Protein AF-A0AAD7G6B8-F1 (afdb_monomer_lite)

Foldseek 3Di:
DDPVQVVVCVVVVQAGPDFFDWDPPPPPDDDDPVCCVVPQWDPDWTGGGRGTDIHGDDDDDWPKDKDKAADDCVVPPPPGDIDIDIDDDGPHDDDPPLDWDPVLLVLLVQLCVQQDLVVDALVCSQPDPSSCVSVVNDGSCVVTVNCVPSVVSRVSSVVVQCVVQVVHPDPSSVVVCCVPPVVVDDDD

Radius of gyration: 26.7 Å; chains: 1; bounding box: 47×78×68 Å

Organism: Mycena rosella (NCBI:txid1033263)

Sequence (188 aa):
MDLDTIQFVMQNNGRLPGPPLTLNEKCPLTVHPRIGKGLQHCPYSHIMNGQIMIGQIVQRKCPTEMLIFVPVERLHPGIQKALIFLRNPHNHPAHPKTKPSASDKLLLGKAVDAAGVVGLTAQRLLNASSTALVYAGERVAAVSPAFMDNRRVRNFIDKQKKKEFPRGMGWDGVLLHLSTKEPSLPKS

Structure (mmCIF, N/CA/C/O backbone):
data_AF-A0AAD7G6B8-F1
#
_entry.id   AF-A0AAD7G6B8-F1
#
loop_
_atom_site.group_PDB
_atom_site.id
_atom_site.type_symbol
_atom_site.label_atom_id
_atom_site.label_alt_id
_atom_site.label_comp_id
_atom_site.label_asym_id
_atom_site.label_entity_id
_atom_site.label_seq_id
_atom_site.pdbx_PDB_ins_code
_atom_site.Cartn_x
_atom_site.Cartn_y
_atom_site.Cartn_z
_atom_site.occupancy
_atom_site.B_iso_or_equiv
_atom_site.auth_seq_id
_atom_site.auth_comp_id
_atom_site.auth_asym_id
_atom_site.auth_atom_id
_atom_site.pdbx_PDB_model_num
ATOM 1 N N . MET A 1 1 ? -1.337 -22.964 25.552 1.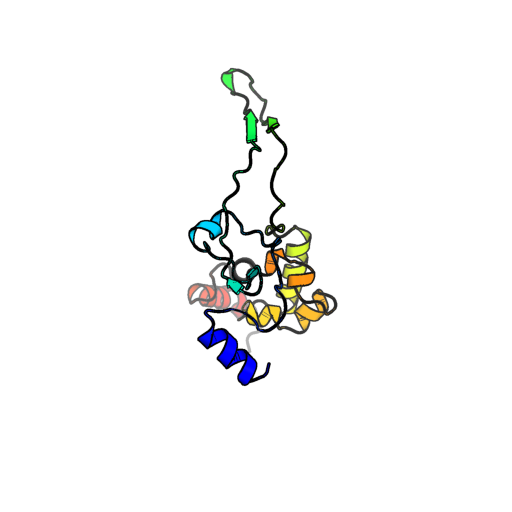00 60.34 1 MET A N 1
ATOM 2 C CA . MET A 1 1 ? 0.030 -23.484 25.354 1.00 60.34 1 MET A CA 1
ATOM 3 C C . MET A 1 1 ? 0.548 -23.783 26.743 1.00 60.34 1 MET A C 1
ATOM 5 O O . MET A 1 1 ? 0.421 -22.912 27.593 1.00 60.34 1 MET A O 1
ATOM 9 N N . ASP A 1 2 ? 0.964 -25.018 26.987 1.00 85.88 2 ASP A N 1
ATOM 10 C CA . ASP A 1 2 ? 1.355 -25.488 28.317 1.00 85.88 2 ASP A CA 1
ATOM 11 C C . ASP A 1 2 ? 2.716 -24.900 28.737 1.00 85.88 2 ASP A C 1
ATOM 13 O O . ASP A 1 2 ? 3.575 -24.670 27.879 1.00 85.88 2 ASP A O 1
ATOM 17 N N . LEU A 1 3 ? 2.906 -24.638 30.032 1.00 88.00 3 LEU A N 1
ATOM 18 C CA . LEU A 1 3 ? 4.152 -24.095 30.590 1.00 88.00 3 LEU A CA 1
ATOM 19 C C . LEU A 1 3 ? 5.335 -25.026 30.299 1.00 88.00 3 LEU A C 1
ATOM 21 O O . LEU A 1 3 ? 6.401 -24.555 29.895 1.00 88.00 3 LEU A O 1
ATOM 25 N N . ASP A 1 4 ? 5.103 -26.333 30.378 1.00 88.62 4 ASP A N 1
ATOM 26 C CA . ASP A 1 4 ? 6.106 -27.363 30.099 1.00 88.62 4 ASP A CA 1
ATOM 27 C C . ASP A 1 4 ? 6.574 -27.318 28.638 1.00 88.62 4 ASP A C 1
ATOM 29 O O . ASP A 1 4 ? 7.760 -27.464 28.333 1.00 88.62 4 ASP A O 1
ATOM 33 N N . THR A 1 5 ? 5.656 -27.015 27.712 1.00 86.00 5 THR A N 1
ATOM 34 C CA . THR A 1 5 ? 5.986 -26.843 26.290 1.00 86.00 5 THR A CA 1
ATOM 35 C C . THR A 1 5 ? 6.869 -25.616 26.074 1.00 86.00 5 THR A C 1
ATOM 37 O O . THR A 1 5 ? 7.827 -25.668 25.304 1.00 86.00 5 THR A O 1
ATOM 40 N N . ILE A 1 6 ? 6.575 -24.506 26.756 1.00 86.88 6 ILE A N 1
ATOM 41 C CA . ILE A 1 6 ? 7.362 -23.271 26.637 1.00 86.88 6 ILE A CA 1
ATOM 42 C C . ILE A 1 6 ? 8.773 -23.489 27.193 1.00 86.88 6 ILE A C 1
ATOM 44 O O . ILE A 1 6 ? 9.753 -23.123 26.540 1.00 86.88 6 ILE A O 1
ATOM 48 N N . GLN A 1 7 ? 8.884 -24.128 28.359 1.00 91.06 7 GLN A N 1
ATOM 49 C CA . GLN A 1 7 ? 10.168 -24.433 28.983 1.00 91.06 7 GLN A CA 1
ATOM 50 C C . GLN A 1 7 ? 11.021 -25.354 28.100 1.00 91.06 7 GLN A C 1
ATOM 52 O O . GLN A 1 7 ? 12.199 -25.062 27.881 1.00 91.06 7 GLN A O 1
ATOM 57 N N . PHE A 1 8 ? 10.424 -26.397 27.516 1.00 90.75 8 PHE A N 1
ATOM 58 C CA . PHE A 1 8 ? 11.114 -27.274 26.569 1.00 90.75 8 PHE A CA 1
ATOM 59 C C . PHE A 1 8 ? 11.682 -26.491 25.379 1.00 90.75 8 PHE A C 1
ATOM 61 O O . PHE A 1 8 ? 12.858 -26.639 25.047 1.00 90.75 8 PHE A O 1
ATOM 68 N N . VAL A 1 9 ? 10.879 -25.622 24.759 1.00 89.69 9 VAL A N 1
ATOM 69 C C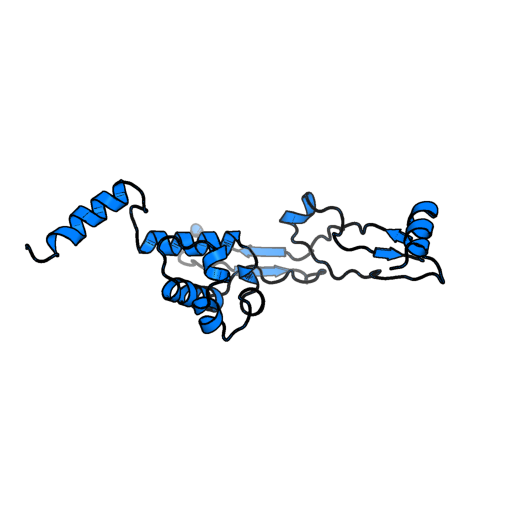A . VAL A 1 9 ? 11.298 -24.825 23.593 1.00 89.69 9 VAL A CA 1
ATOM 70 C C . VAL A 1 9 ? 12.454 -23.886 23.946 1.00 89.69 9 VAL A C 1
ATOM 72 O O . VAL A 1 9 ? 13.407 -23.773 23.171 1.00 89.69 9 VAL A O 1
ATOM 75 N N . MET A 1 10 ? 12.404 -23.242 25.117 1.00 89.50 10 MET A N 1
ATOM 76 C CA . MET A 1 10 ? 13.481 -22.369 25.599 1.00 89.50 10 MET A CA 1
ATOM 77 C C . MET A 1 10 ? 14.783 -23.142 25.850 1.00 89.50 10 MET A C 1
ATOM 79 O O . MET A 1 10 ? 15.855 -22.672 25.476 1.00 89.50 10 MET A O 1
ATOM 83 N N . GLN A 1 11 ? 14.694 -24.340 26.431 1.00 93.12 11 GLN A N 1
ATOM 84 C CA . GLN A 1 11 ? 15.852 -25.193 26.721 1.00 93.12 11 GLN A CA 1
ATOM 85 C C . GLN A 1 11 ? 16.439 -25.861 25.467 1.00 93.12 11 GLN A C 1
ATOM 87 O O . GLN A 1 11 ? 17.626 -26.174 25.438 1.00 93.12 11 GLN A O 1
ATOM 92 N N . ASN A 1 12 ? 15.635 -26.049 24.415 1.00 90.75 12 ASN A N 1
ATOM 93 C CA . ASN A 1 12 ? 16.025 -26.751 23.189 1.00 90.75 12 ASN A CA 1
ATOM 94 C C . ASN A 1 12 ? 16.177 -25.814 21.978 1.00 90.75 12 ASN A C 1
ATOM 96 O O . ASN A 1 12 ? 15.903 -26.206 20.842 1.00 90.75 12 ASN A O 1
ATOM 100 N N . ASN A 1 13 ? 16.615 -24.570 22.207 1.00 86.88 13 ASN A N 1
ATOM 101 C CA . ASN A 1 13 ? 16.939 -23.588 21.163 1.00 86.88 13 ASN A CA 1
ATOM 102 C C . ASN A 1 13 ? 15.832 -23.419 20.098 1.00 86.88 13 ASN A C 1
ATOM 104 O O . ASN A 1 13 ? 16.083 -23.425 18.887 1.00 86.88 13 ASN A O 1
ATOM 108 N N . GLY A 1 14 ? 14.580 -23.326 20.552 1.00 85.69 14 GLY A N 1
ATOM 109 C CA . GLY A 1 14 ? 13.431 -23.128 19.674 1.00 85.69 14 GLY A CA 1
ATOM 110 C C . GLY A 1 14 ? 12.867 -24.406 19.046 1.00 85.69 14 GLY A C 1
ATOM 111 O O . GLY A 1 14 ? 11.984 -24.296 18.196 1.00 85.69 14 GLY A O 1
ATOM 112 N N . ARG A 1 15 ? 13.338 -25.608 19.414 1.00 90.31 15 ARG A N 1
ATOM 113 C CA . ARG A 1 15 ? 12.721 -26.867 18.959 1.00 90.31 15 ARG A CA 1
ATOM 114 C C . ARG A 1 15 ? 11.409 -27.151 19.682 1.00 90.31 15 ARG A C 1
ATOM 116 O O . ARG A 1 15 ? 11.347 -27.138 20.907 1.00 90.31 15 ARG A O 1
ATOM 123 N N . LEU A 1 16 ? 10.379 -27.453 18.903 1.00 89.44 16 LEU A N 1
ATOM 124 C CA . LEU A 1 16 ? 9.079 -27.905 19.373 1.00 89.44 16 LEU A CA 1
ATOM 125 C C . LEU A 1 16 ? 9.136 -29.387 19.776 1.00 89.44 16 LEU A C 1
ATOM 127 O O . LEU A 1 16 ? 9.832 -30.168 19.121 1.00 89.44 16 LEU A O 1
ATOM 131 N N . PRO A 1 17 ? 8.402 -29.793 20.825 1.00 88.38 17 PRO A N 1
ATOM 132 C CA . PRO A 1 17 ? 8.263 -31.199 21.176 1.00 88.38 17 PRO A CA 1
ATOM 133 C C . PRO A 1 17 ? 7.407 -31.936 20.133 1.00 88.38 17 PRO A C 1
ATOM 135 O O . PRO A 1 17 ? 6.435 -31.387 19.613 1.00 88.38 17 PRO A O 1
ATOM 138 N N . GLY A 1 18 ? 7.749 -33.196 19.853 1.00 85.81 18 GLY A N 1
ATOM 139 C CA . GLY A 1 18 ? 7.016 -34.054 18.918 1.00 85.81 18 GLY A CA 1
ATOM 140 C C . GLY A 1 18 ? 7.744 -34.311 17.589 1.00 85.81 18 GLY A C 1
ATOM 141 O O . GLY A 1 18 ? 8.947 -34.064 17.482 1.00 85.81 18 GLY A O 1
ATOM 142 N N . PRO A 1 19 ? 7.047 -34.878 16.585 1.00 84.44 19 PRO A N 1
ATOM 143 C CA . PRO A 1 19 ? 7.648 -35.209 15.296 1.00 84.44 19 PRO A CA 1
ATOM 144 C C . PRO A 1 19 ? 8.099 -33.947 14.540 1.00 84.44 19 PRO A C 1
ATOM 146 O O . PRO A 1 19 ? 7.546 -32.865 14.759 1.00 84.44 19 PRO A O 1
ATOM 149 N N . PRO A 1 20 ? 9.079 -34.065 13.623 1.00 84.00 20 PRO A N 1
ATOM 150 C CA . PRO A 1 20 ? 9.557 -32.935 12.836 1.00 84.00 20 PRO A CA 1
ATOM 151 C C . PRO A 1 20 ? 8.405 -32.321 12.034 1.00 84.00 20 PRO A C 1
ATOM 153 O O . PRO A 1 20 ? 7.867 -32.931 11.112 1.00 84.00 20 PRO A O 1
ATOM 156 N N . LEU A 1 21 ? 8.032 -31.098 12.409 1.00 86.00 21 LEU A N 1
ATOM 157 C CA . LEU A 1 21 ? 6.984 -30.318 11.763 1.00 86.00 21 LEU A CA 1
ATOM 158 C C . LEU A 1 21 ? 7.615 -29.221 10.912 1.00 86.00 21 LEU A C 1
ATOM 160 O O . LEU A 1 21 ? 8.503 -28.505 11.373 1.00 86.00 21 LEU A O 1
ATOM 164 N N . THR A 1 22 ? 7.104 -29.039 9.702 1.00 86.50 22 THR A N 1
ATOM 165 C CA . THR A 1 22 ? 7.476 -27.916 8.847 1.00 86.50 22 THR A CA 1
ATOM 166 C C . THR A 1 22 ? 6.231 -27.092 8.545 1.00 86.50 22 THR A C 1
ATOM 168 O O . THR A 1 22 ? 5.246 -27.598 8.012 1.00 86.50 22 THR A O 1
ATOM 171 N N . LEU A 1 23 ? 6.264 -25.815 8.921 1.00 84.38 23 LEU A N 1
ATOM 172 C CA . LEU A 1 23 ? 5.164 -24.867 8.785 1.00 84.38 23 LEU A CA 1
ATOM 173 C C . LEU A 1 23 ? 5.695 -23.566 8.180 1.00 84.38 23 LEU A C 1
ATOM 175 O O . LEU A 1 23 ? 6.731 -23.047 8.598 1.00 84.38 23 LEU A O 1
ATOM 179 N N . ASN A 1 24 ? 4.964 -23.021 7.206 1.00 81.19 24 ASN A N 1
ATOM 180 C CA . ASN A 1 24 ? 5.361 -21.834 6.441 1.00 81.19 24 ASN A CA 1
ATOM 181 C C . ASN A 1 24 ? 6.685 -21.990 5.662 1.00 81.19 24 ASN A C 1
ATOM 183 O O . ASN A 1 24 ? 7.398 -21.003 5.465 1.00 81.19 24 ASN A O 1
ATOM 187 N N . GLU A 1 25 ? 6.992 -23.198 5.170 1.00 79.31 25 GLU A N 1
ATOM 188 C CA . GLU A 1 25 ? 8.122 -23.443 4.252 1.00 79.31 25 GLU A CA 1
ATOM 189 C C . GLU A 1 25 ? 8.030 -22.556 3.001 1.00 79.31 25 GLU A C 1
ATOM 191 O O . GLU A 1 25 ? 9.005 -21.946 2.568 1.00 79.31 25 GLU A O 1
ATOM 196 N N . LYS A 1 26 ? 6.816 -22.422 2.453 1.00 79.56 26 LYS A N 1
ATOM 197 C CA . LYS A 1 26 ? 6.493 -21.509 1.352 1.00 79.56 26 LYS A CA 1
ATOM 198 C C . LYS A 1 26 ? 5.672 -20.345 1.892 1.00 79.56 26 LYS A C 1
ATOM 200 O O . LYS A 1 26 ? 4.445 -20.387 1.903 1.00 79.56 26 LYS A O 1
ATOM 205 N N . CYS A 1 27 ? 6.350 -19.307 2.367 1.00 82.38 27 CYS A N 1
ATOM 206 C CA . CYS A 1 27 ? 5.682 -18.112 2.869 1.00 82.38 27 CYS A CA 1
ATOM 207 C C . CYS A 1 27 ? 5.178 -17.234 1.707 1.00 82.38 27 CYS A C 1
ATOM 209 O O . CYS A 1 27 ? 5.984 -16.817 0.873 1.00 82.38 27 CYS A O 1
ATOM 211 N N . PRO A 1 28 ? 3.871 -16.913 1.645 1.00 81.19 28 PRO A N 1
ATOM 212 C CA . PRO A 1 28 ? 3.303 -16.079 0.585 1.00 81.19 28 PRO A CA 1
ATOM 213 C C . PRO A 1 28 ? 3.525 -14.576 0.817 1.00 81.19 28 PRO A C 1
ATOM 215 O O . PRO A 1 28 ? 3.010 -13.754 0.056 1.00 81.19 28 PRO A O 1
ATOM 218 N N . LEU A 1 29 ? 4.251 -14.186 1.874 1.00 83.75 29 LEU A N 1
ATOM 219 C CA . LEU A 1 29 ? 4.500 -12.783 2.174 1.00 83.75 29 LEU A CA 1
ATOM 220 C C . LEU A 1 29 ? 5.266 -12.129 1.021 1.00 83.75 29 LEU A C 1
ATOM 222 O O . LEU A 1 29 ? 6.387 -12.508 0.690 1.00 83.75 29 LEU A O 1
ATOM 226 N N . THR A 1 30 ? 4.676 -11.079 0.456 1.00 81.12 30 THR A N 1
ATOM 227 C CA . THR A 1 30 ? 5.345 -10.222 -0.519 1.00 81.12 30 THR A CA 1
ATOM 228 C C . THR A 1 30 ? 5.465 -8.814 0.040 1.00 81.12 30 THR A C 1
ATOM 230 O O . THR A 1 30 ? 4.489 -8.214 0.488 1.00 81.12 30 THR A O 1
ATOM 233 N N . VAL A 1 31 ? 6.679 -8.270 0.016 1.00 80.75 31 VAL A N 1
ATOM 234 C CA . VAL A 1 31 ? 6.982 -6.944 0.562 1.00 80.75 31 VAL A CA 1
ATOM 235 C C . VAL A 1 31 ? 7.399 -6.023 -0.572 1.00 80.75 31 VAL A C 1
ATOM 237 O O . VAL A 1 31 ? 8.240 -6.385 -1.390 1.00 80.75 31 VAL A O 1
ATOM 240 N N . HIS A 1 32 ? 6.819 -4.823 -0.623 1.00 79.12 32 HIS A N 1
ATOM 241 C CA . HIS A 1 32 ? 7.152 -3.849 -1.658 1.00 79.12 32 HIS A CA 1
ATOM 242 C C . HIS A 1 32 ? 8.664 -3.530 -1.640 1.00 79.12 32 HIS A C 1
ATOM 244 O O . HIS A 1 32 ? 9.198 -3.270 -0.556 1.00 79.12 32 HIS A O 1
ATOM 250 N N . PRO A 1 33 ? 9.359 -3.427 -2.796 1.00 75.56 33 PRO A N 1
ATOM 251 C CA . PRO A 1 33 ? 10.818 -3.250 -2.839 1.00 75.56 33 PRO A CA 1
ATOM 252 C C . PRO A 1 33 ? 11.331 -2.037 -2.051 1.00 75.56 33 PRO A C 1
ATOM 254 O O . PRO A 1 33 ? 12.416 -2.060 -1.483 1.00 75.56 33 PRO A O 1
ATOM 257 N N . ARG A 1 34 ? 10.519 -0.974 -1.967 1.00 73.12 34 ARG A N 1
ATOM 258 C CA . ARG A 1 34 ? 10.818 0.232 -1.171 1.00 73.12 34 ARG A CA 1
ATOM 259 C C . ARG A 1 34 ? 10.916 -0.026 0.342 1.00 73.12 34 ARG A C 1
ATOM 261 O O . ARG A 1 34 ? 11.612 0.720 1.016 1.00 73.12 34 ARG A O 1
ATOM 268 N N . ILE A 1 35 ? 10.221 -1.037 0.866 1.00 72.44 35 ILE A N 1
ATOM 269 C CA . ILE A 1 35 ? 10.225 -1.403 2.295 1.00 72.44 35 ILE A CA 1
ATOM 270 C C . ILE A 1 35 ? 11.320 -2.438 2.588 1.00 72.44 35 ILE A C 1
ATOM 272 O O . ILE A 1 35 ? 11.896 -2.422 3.671 1.00 72.44 35 ILE A O 1
ATOM 276 N N . GLY A 1 36 ? 11.658 -3.295 1.616 1.00 61.84 36 GLY A N 1
ATOM 277 C CA . GLY A 1 36 ? 12.571 -4.433 1.797 1.00 61.84 36 GLY A CA 1
ATOM 278 C C . GLY A 1 36 ? 13.989 -4.094 2.279 1.00 61.84 36 GLY A C 1
ATOM 279 O O . GLY A 1 36 ? 14.669 -4.971 2.791 1.00 61.84 36 GLY A O 1
ATOM 280 N N . LYS A 1 37 ? 14.434 -2.830 2.197 1.00 65.00 37 LYS A N 1
ATOM 281 C CA . LYS A 1 37 ? 15.698 -2.405 2.831 1.00 65.00 37 LYS A CA 1
ATOM 282 C C . LYS A 1 37 ? 15.617 -2.348 4.362 1.00 65.00 37 LYS A C 1
ATOM 284 O O . LYS A 1 37 ? 16.626 -2.574 5.016 1.00 65.00 37 LYS A O 1
ATOM 289 N N . GLY A 1 38 ? 14.444 -2.030 4.916 1.00 71.75 38 GLY A N 1
ATOM 290 C CA . GLY A 1 38 ? 14.214 -1.945 6.362 1.00 71.75 38 GLY A CA 1
ATOM 291 C C . GLY A 1 38 ? 13.647 -3.227 6.973 1.00 71.75 38 GLY A C 1
ATOM 292 O O . GLY A 1 38 ? 13.816 -3.456 8.164 1.00 71.75 38 GLY A O 1
ATOM 293 N N . LEU A 1 39 ? 13.003 -4.075 6.166 1.00 81.81 39 LEU A N 1
ATOM 294 C CA . LEU A 1 39 ? 12.435 -5.347 6.606 1.00 81.81 39 LEU A CA 1
ATOM 295 C C . LEU A 1 39 ? 13.201 -6.506 5.954 1.00 81.81 39 LEU A C 1
ATOM 297 O O . LEU A 1 39 ? 12.819 -6.987 4.890 1.00 81.81 39 LEU A O 1
ATOM 301 N N . GLN A 1 40 ? 14.309 -6.906 6.583 1.00 85.62 40 GLN A N 1
ATOM 302 C CA . GLN A 1 40 ? 15.143 -8.036 6.140 1.00 85.62 40 GLN A CA 1
ATOM 303 C C . GLN A 1 40 ? 14.616 -9.393 6.627 1.00 85.62 40 GLN A C 1
ATOM 305 O O . GLN A 1 40 ? 14.906 -10.427 6.029 1.00 85.62 40 GLN A O 1
ATOM 310 N N . HIS A 1 41 ? 13.810 -9.381 7.689 1.00 90.12 41 HIS A N 1
ATOM 311 C CA . HIS A 1 41 ? 13.246 -10.565 8.324 1.00 90.12 41 HIS A CA 1
ATOM 312 C C . HIS A 1 41 ? 11.729 -10.595 8.162 1.00 90.12 41 HIS A C 1
ATOM 314 O O . HIS A 1 41 ? 11.059 -9.562 8.249 1.00 90.12 41 HIS A O 1
ATOM 320 N N . CYS A 1 42 ? 11.185 -11.785 7.935 1.00 88.31 42 CYS A N 1
ATOM 321 C CA . CYS A 1 42 ? 9.754 -12.019 7.918 1.00 88.31 42 CYS A CA 1
ATOM 322 C C . CYS A 1 42 ? 9.177 -11.755 9.322 1.00 88.31 42 CYS A C 1
ATOM 324 O O . CYS A 1 42 ? 9.726 -12.259 10.301 1.00 88.31 42 CYS A O 1
ATOM 326 N N . PRO A 1 43 ? 8.072 -10.998 9.448 1.00 86.94 43 PRO A N 1
ATOM 327 C CA . PRO A 1 43 ? 7.398 -10.784 10.727 1.00 86.94 43 PRO A CA 1
ATOM 328 C C . PRO A 1 43 ? 6.640 -12.023 11.225 1.00 86.94 43 PRO A C 1
ATOM 330 O O . PRO A 1 43 ? 6.181 -12.036 12.362 1.00 86.94 43 PRO A O 1
ATOM 333 N N . TYR A 1 44 ? 6.460 -13.039 10.377 1.00 88.00 44 TYR A N 1
ATOM 334 C CA . TYR A 1 44 ? 5.795 -14.283 10.745 1.00 88.00 44 TYR A CA 1
ATOM 335 C C . TYR A 1 44 ? 6.814 -15.331 11.179 1.00 88.00 44 TYR A C 1
ATOM 337 O O . TYR A 1 44 ? 7.894 -15.435 10.601 1.00 88.00 44 TYR A O 1
ATOM 345 N N . SER A 1 45 ? 6.444 -16.141 12.168 1.00 87.50 45 SER A N 1
ATOM 346 C CA . SER A 1 45 ? 7.245 -17.287 12.591 1.00 87.50 45 SER A CA 1
ATOM 347 C C . SER A 1 45 ? 7.230 -18.384 11.526 1.00 87.50 45 SER A C 1
ATOM 349 O O . SER A 1 45 ? 6.187 -18.697 10.938 1.00 87.50 45 SER A O 1
ATOM 351 N N . HIS A 1 46 ? 8.388 -18.998 11.309 1.00 90.69 46 HIS A N 1
ATOM 352 C CA . HIS A 1 46 ? 8.541 -20.177 10.465 1.00 90.69 46 HIS A CA 1
ATOM 353 C C . HIS A 1 46 ? 8.955 -21.353 11.341 1.00 90.69 46 HIS A C 1
ATOM 355 O O . HIS A 1 46 ? 9.678 -21.165 12.319 1.00 90.69 46 HIS A O 1
ATOM 361 N N . ILE A 1 47 ? 8.505 -22.557 11.001 1.00 91.12 47 ILE A N 1
ATOM 362 C CA . ILE A 1 47 ? 8.959 -23.781 11.662 1.00 91.12 47 ILE A CA 1
ATOM 363 C C . ILE A 1 47 ? 9.555 -24.658 10.572 1.00 91.12 47 ILE A C 1
ATOM 365 O O . ILE A 1 47 ? 8.860 -25.012 9.625 1.00 91.12 47 ILE A O 1
ATOM 369 N N . MET A 1 48 ? 10.834 -24.992 10.687 1.00 88.38 48 MET A N 1
ATOM 370 C CA . MET A 1 48 ? 11.517 -25.881 9.751 1.00 88.38 48 MET A CA 1
ATOM 371 C C . MET A 1 48 ? 12.057 -27.063 10.539 1.00 88.38 48 MET A C 1
ATOM 373 O O . MET A 1 48 ? 12.856 -26.875 11.456 1.00 88.38 48 MET A O 1
ATOM 377 N N . ASN A 1 49 ? 11.615 -28.276 10.203 1.00 88.50 49 ASN A N 1
ATOM 378 C CA . ASN A 1 49 ? 12.056 -29.507 10.868 1.00 88.50 49 ASN A CA 1
ATOM 379 C C . ASN A 1 49 ? 11.929 -29.446 12.405 1.00 88.50 49 ASN A C 1
ATOM 381 O O . ASN A 1 49 ? 12.838 -29.827 13.141 1.00 88.50 49 ASN A O 1
ATOM 385 N N . GLY A 1 50 ? 10.803 -28.920 12.891 1.00 89.81 50 GLY A N 1
ATOM 386 C CA . GLY A 1 50 ? 10.490 -28.777 14.311 1.00 89.81 50 GLY A CA 1
ATOM 387 C C . GLY A 1 50 ? 11.163 -27.591 15.004 1.00 89.81 50 GLY A C 1
ATOM 388 O O . GLY A 1 50 ? 10.880 -27.363 16.172 1.00 89.81 50 GLY A O 1
ATOM 389 N N . GLN A 1 51 ? 12.016 -26.813 14.332 1.00 90.12 51 GLN A N 1
ATOM 390 C CA . GLN A 1 51 ? 12.681 -25.651 14.924 1.00 90.12 51 GLN A CA 1
ATOM 391 C C . GLN A 1 51 ? 12.015 -24.342 14.496 1.00 90.12 51 GLN A C 1
ATOM 393 O O . GLN A 1 51 ? 11.811 -24.103 13.305 1.00 90.12 51 GLN A O 1
ATOM 398 N N . ILE A 1 52 ? 11.701 -23.483 15.466 1.00 90.25 52 ILE A N 1
ATOM 399 C CA . ILE A 1 52 ? 11.208 -22.126 15.222 1.00 90.25 52 ILE A CA 1
ATOM 400 C C . ILE A 1 52 ? 12.365 -21.273 14.695 1.00 90.25 52 ILE A C 1
ATOM 402 O O . ILE A 1 52 ? 13.414 -21.171 15.328 1.00 90.25 52 ILE A O 1
ATOM 406 N N . MET A 1 53 ? 12.164 -20.640 13.543 1.00 89.44 53 MET A N 1
ATOM 407 C CA . MET A 1 53 ? 13.155 -19.795 12.885 1.00 89.44 53 MET A CA 1
ATOM 408 C C . MET A 1 53 ? 12.523 -18.500 12.373 1.00 89.44 53 MET A C 1
ATOM 410 O O . MET A 1 53 ? 11.320 -18.422 12.100 1.00 89.44 53 MET A O 1
ATOM 414 N N . ILE A 1 54 ? 13.363 -17.485 12.192 1.00 89.00 54 ILE A N 1
ATOM 415 C CA . ILE A 1 54 ? 12.982 -16.224 11.558 1.00 89.00 54 ILE A CA 1
ATOM 416 C C . ILE A 1 54 ? 13.275 -16.342 10.062 1.00 89.00 54 ILE A C 1
ATOM 418 O O . ILE A 1 54 ? 14.412 -16.587 9.661 1.00 89.00 54 ILE A O 1
ATOM 422 N N . GLY A 1 55 ? 12.250 -16.178 9.226 1.00 87.75 55 GLY A N 1
ATOM 423 C CA . GLY A 1 55 ? 12.413 -16.242 7.775 1.00 87.75 55 GLY A CA 1
ATOM 424 C C . GLY A 1 55 ? 13.178 -15.034 7.241 1.00 87.75 55 GLY A C 1
ATOM 425 O O . GLY A 1 55 ? 12.958 -13.908 7.684 1.00 87.75 55 GLY A O 1
ATOM 426 N N . GLN A 1 56 ? 14.045 -15.244 6.255 1.00 88.44 56 GLN A N 1
ATOM 427 C CA . GLN A 1 56 ? 14.747 -14.158 5.574 1.00 88.44 56 GLN A CA 1
ATOM 428 C C . GLN A 1 56 ? 13.942 -13.677 4.363 1.00 88.44 56 GLN A C 1
ATOM 430 O O . GLN A 1 56 ? 13.498 -14.473 3.532 1.00 88.44 56 GLN A O 1
ATOM 435 N N . ILE A 1 57 ? 13.772 -12.363 4.232 1.00 87.69 57 ILE A N 1
ATOM 436 C CA . ILE A 1 57 ? 13.156 -11.767 3.046 1.00 87.69 57 ILE A CA 1
ATOM 437 C C . ILE A 1 57 ? 14.215 -11.665 1.951 1.00 87.69 57 ILE A C 1
ATOM 439 O O . ILE A 1 57 ? 15.231 -10.989 2.098 1.00 87.69 57 ILE A O 1
ATOM 443 N N . VAL A 1 58 ? 13.952 -12.320 0.823 1.00 86.12 58 VAL A N 1
ATOM 444 C CA . VAL A 1 58 ? 14.853 -12.333 -0.332 1.00 86.12 58 VAL A CA 1
ATOM 445 C C . VAL A 1 58 ? 14.346 -11.369 -1.398 1.00 86.12 58 VAL A C 1
ATOM 447 O O . VAL A 1 58 ? 13.202 -11.457 -1.850 1.00 86.12 58 VAL A O 1
ATOM 450 N N . GLN A 1 59 ? 15.214 -10.465 -1.853 1.00 85.50 59 GLN A N 1
ATOM 451 C CA . GLN A 1 59 ? 14.899 -9.589 -2.975 1.00 85.50 59 GLN A CA 1
ATOM 452 C C . GLN A 1 59 ? 15.016 -10.359 -4.296 1.00 85.50 59 GLN A C 1
ATOM 454 O O . GLN A 1 59 ? 16.107 -10.742 -4.713 1.00 85.50 59 GLN A O 1
ATOM 459 N N . ARG A 1 60 ? 13.893 -10.528 -5.001 1.00 85.69 60 ARG A N 1
ATOM 460 C CA . ARG A 1 60 ? 13.874 -11.052 -6.374 1.00 85.69 60 ARG A CA 1
ATOM 461 C C . ARG A 1 60 ? 13.770 -9.901 -7.368 1.00 85.69 60 ARG A C 1
ATOM 463 O O . ARG A 1 60 ? 12.837 -9.103 -7.295 1.00 85.69 60 ARG A O 1
ATOM 470 N N . LYS A 1 61 ? 14.742 -9.787 -8.279 1.00 87.94 61 LYS A N 1
ATOM 471 C CA . LYS A 1 61 ? 14.708 -8.779 -9.347 1.00 87.94 61 LYS A CA 1
ATOM 472 C C . LYS A 1 61 ? 13.659 -9.167 -10.391 1.00 87.94 61 LYS A C 1
ATOM 474 O O . LYS A 1 61 ? 13.614 -10.316 -10.829 1.00 87.94 61 LYS A O 1
ATOM 479 N N . CYS A 1 62 ? 12.845 -8.191 -10.780 1.00 89.25 62 CYS A N 1
ATOM 480 C CA . CYS A 1 62 ? 11.906 -8.324 -11.884 1.00 89.25 62 CYS A CA 1
ATOM 481 C C . CYS A 1 62 ? 12.658 -8.160 -13.218 1.00 89.25 62 CYS A C 1
ATOM 483 O O . CYS A 1 62 ? 13.363 -7.159 -13.356 1.00 89.25 62 CYS A O 1
ATOM 485 N N . PRO A 1 63 ? 12.516 -9.085 -14.186 1.00 93.56 63 PRO A N 1
ATOM 486 C CA . PRO A 1 63 ? 13.131 -8.966 -15.508 1.00 93.56 63 PRO A C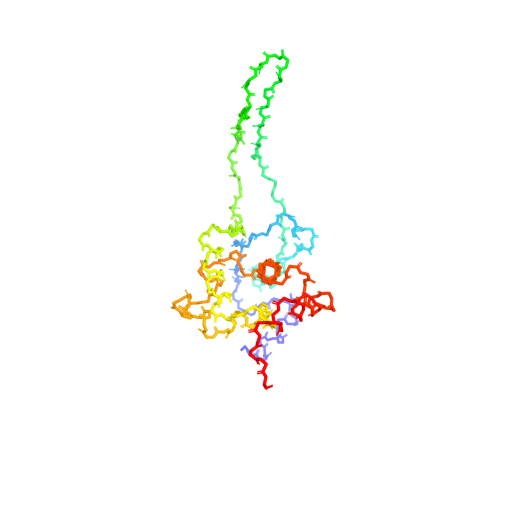A 1
ATOM 487 C C . PRO A 1 63 ? 12.316 -8.083 -16.465 1.00 93.56 63 PRO A C 1
ATOM 489 O O . PRO A 1 63 ? 12.761 -7.827 -17.580 1.00 93.56 63 PRO A O 1
ATOM 492 N N . THR A 1 64 ? 11.109 -7.661 -16.071 1.00 94.38 64 THR A N 1
ATOM 493 C CA . THR A 1 64 ? 10.237 -6.826 -16.901 1.00 94.38 64 THR A CA 1
ATOM 494 C C . THR A 1 64 ? 10.821 -5.436 -17.088 1.00 94.38 64 THR A C 1
ATOM 496 O O . THR A 1 64 ? 11.185 -4.766 -16.120 1.00 94.38 64 THR A O 1
ATOM 499 N N . GLU A 1 65 ? 10.825 -4.976 -18.332 1.00 94.44 65 GLU A N 1
ATOM 500 C CA . GLU A 1 65 ? 11.312 -3.660 -18.731 1.00 94.44 65 GLU A CA 1
ATOM 501 C C . GLU A 1 65 ? 10.194 -2.860 -19.406 1.00 94.44 65 GLU A C 1
ATOM 503 O O . GLU A 1 65 ? 9.328 -3.417 -20.084 1.00 94.44 65 GLU A O 1
ATOM 508 N N . MET A 1 66 ? 10.225 -1.538 -19.235 1.00 95.62 66 MET A N 1
ATOM 509 C CA . MET A 1 66 ? 9.335 -0.602 -19.920 1.00 95.62 66 MET A CA 1
ATOM 510 C C . MET A 1 66 ? 10.170 0.284 -20.836 1.00 95.62 66 MET A C 1
ATOM 512 O O . MET A 1 66 ? 10.996 1.065 -20.367 1.00 95.62 66 MET A O 1
ATOM 516 N N . LEU A 1 67 ? 9.935 0.171 -22.138 1.00 95.88 67 LEU A N 1
ATOM 517 C CA . LEU A 1 67 ? 10.538 1.029 -23.148 1.00 95.88 67 LEU A CA 1
ATOM 518 C C . LEU A 1 67 ? 9.537 2.104 -23.542 1.00 95.88 67 LEU A C 1
ATOM 520 O O . LEU A 1 67 ? 8.414 1.793 -23.938 1.00 95.88 67 LEU A O 1
ATOM 524 N N . ILE A 1 68 ? 9.952 3.361 -23.431 1.00 95.81 68 ILE A N 1
ATOM 525 C CA . ILE A 1 68 ? 9.139 4.519 -23.789 1.00 95.81 68 ILE A CA 1
ATOM 526 C C . ILE A 1 68 ? 9.828 5.211 -24.959 1.00 95.81 68 ILE A C 1
ATOM 528 O O . ILE A 1 68 ? 10.921 5.752 -24.805 1.00 95.81 68 ILE A O 1
ATOM 532 N N . PHE A 1 69 ? 9.186 5.197 -26.121 1.00 94.38 69 PHE A N 1
ATOM 533 C CA . PHE A 1 69 ? 9.634 5.939 -27.291 1.00 94.38 69 PHE A CA 1
ATOM 534 C C . PHE A 1 69 ? 8.869 7.250 -27.348 1.00 94.38 69 PHE A C 1
ATOM 536 O O . PHE A 1 69 ? 7.642 7.257 -27.470 1.00 94.38 69 PHE A O 1
ATOM 543 N N . VAL A 1 70 ? 9.603 8.353 -27.250 1.00 93.56 70 VAL A N 1
ATOM 544 C CA . VAL A 1 70 ? 9.055 9.701 -27.384 1.00 93.56 70 VAL A CA 1
ATOM 545 C C . VAL A 1 70 ? 9.515 10.256 -28.733 1.00 93.56 70 VAL A C 1
ATOM 547 O O . VAL A 1 70 ? 10.721 10.273 -28.988 1.00 93.56 70 VAL A O 1
ATOM 550 N N . PRO A 1 71 ? 8.593 10.666 -29.617 1.00 91.75 71 PRO A N 1
ATOM 551 C CA . PRO A 1 71 ? 8.949 11.248 -30.903 1.00 91.75 71 PRO A CA 1
ATOM 552 C C . PRO A 1 71 ? 9.736 12.545 -30.703 1.00 91.75 71 PRO A C 1
ATOM 554 O O . PRO A 1 71 ? 9.418 13.371 -29.850 1.00 91.75 71 PRO A O 1
ATOM 557 N N . VAL A 1 72 ? 10.785 12.712 -31.505 1.00 91.25 72 VAL A N 1
ATOM 558 C CA . VAL A 1 72 ? 11.590 13.936 -31.522 1.00 91.25 72 VAL A CA 1
ATOM 559 C C . VAL A 1 72 ? 10.919 14.931 -32.460 1.00 91.25 72 VAL A C 1
ATOM 561 O O . VAL A 1 72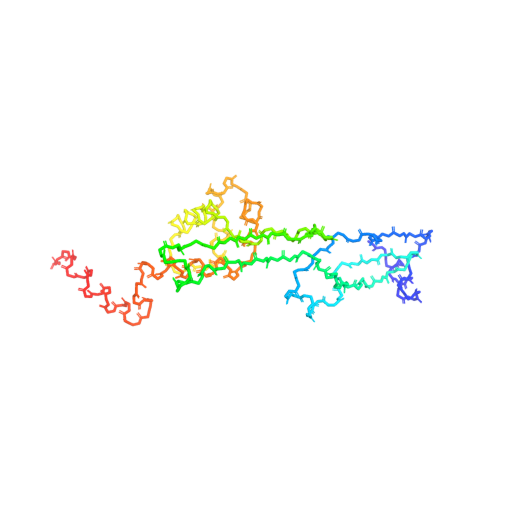 ? 10.841 14.658 -33.656 1.00 91.25 72 VAL A O 1
ATOM 564 N N . GLU A 1 73 ? 10.491 16.082 -31.936 1.00 86.81 73 GLU A N 1
ATOM 565 C CA . GLU A 1 73 ? 9.728 17.111 -32.671 1.00 86.81 73 GLU A CA 1
ATOM 566 C C . GLU A 1 73 ? 10.374 17.491 -34.009 1.00 86.81 73 GLU A C 1
ATOM 568 O O . GLU A 1 73 ? 9.706 17.595 -35.029 1.00 86.81 73 GLU A O 1
ATOM 573 N N . ARG A 1 74 ? 11.706 17.620 -34.037 1.00 87.56 74 ARG A N 1
ATOM 574 C CA . ARG A 1 74 ? 12.447 17.977 -35.255 1.00 87.56 74 ARG A CA 1
ATOM 575 C C . ARG A 1 74 ? 12.308 16.946 -36.381 1.00 87.56 74 ARG A C 1
ATOM 577 O O . ARG A 1 74 ? 12.421 17.304 -37.545 1.00 87.56 74 ARG A O 1
ATOM 584 N N . LEU A 1 75 ? 12.129 15.675 -36.029 1.00 85.81 75 LEU A N 1
ATOM 585 C CA . LEU A 1 75 ? 12.009 14.563 -36.975 1.00 85.81 75 LEU A CA 1
ATOM 586 C C . LEU A 1 75 ? 10.543 14.190 -37.236 1.00 85.81 75 LEU A C 1
ATOM 588 O O . LEU A 1 75 ? 10.231 13.645 -38.289 1.00 85.81 75 LEU A O 1
ATOM 592 N N . HIS A 1 76 ? 9.655 14.471 -36.281 1.00 84.25 76 HIS A N 1
ATOM 593 C CA . HIS A 1 76 ? 8.254 14.056 -36.298 1.00 84.25 76 HIS A CA 1
ATOM 594 C C . HIS A 1 76 ? 7.350 15.183 -35.770 1.00 84.25 76 HIS A C 1
ATOM 596 O O . HIS A 1 76 ? 6.748 15.035 -34.699 1.00 84.25 76 HIS A O 1
ATOM 602 N N . PRO A 1 77 ? 7.271 16.322 -36.480 1.00 85.62 77 PRO A N 1
ATOM 603 C CA . PRO A 1 77 ? 6.510 17.470 -36.010 1.00 85.62 77 PRO A CA 1
ATOM 604 C C . PRO A 1 77 ? 5.023 17.129 -35.876 1.00 85.62 77 PRO A C 1
ATOM 606 O O . PRO A 1 77 ? 4.442 16.450 -36.727 1.00 85.62 77 PRO A O 1
ATOM 609 N N . GLY A 1 78 ? 4.403 17.584 -34.787 1.00 87.81 78 GLY A N 1
ATOM 610 C CA . GLY A 1 78 ? 2.975 17.374 -34.517 1.00 87.81 78 GLY A CA 1
ATOM 611 C C . GLY A 1 78 ? 2.593 16.013 -33.912 1.00 87.81 78 GLY A C 1
ATOM 612 O O . GLY A 1 78 ? 1.431 15.826 -33.538 1.00 87.81 78 GLY A O 1
ATOM 613 N N . ILE A 1 79 ? 3.531 15.071 -33.739 1.00 89.12 79 ILE A N 1
ATOM 614 C CA . ILE A 1 79 ? 3.256 13.817 -33.018 1.00 89.12 79 ILE A CA 1
ATOM 615 C C . ILE A 1 79 ? 3.534 14.007 -31.521 1.00 89.12 79 ILE A C 1
ATOM 617 O O . ILE A 1 79 ? 4.662 13.888 -31.063 1.00 89.12 79 ILE A O 1
ATOM 621 N N . GLN A 1 80 ? 2.481 14.214 -30.727 1.00 87.56 80 GLN A N 1
ATOM 622 C CA . GLN A 1 80 ? 2.563 14.370 -29.262 1.00 87.56 80 GLN A CA 1
ATOM 623 C C . GLN A 1 80 ? 2.152 13.097 -28.503 1.00 87.56 80 GLN A C 1
ATOM 625 O O . GLN A 1 80 ? 1.423 13.140 -27.511 1.00 87.56 80 GLN A O 1
ATOM 630 N N . LYS A 1 81 ? 2.559 11.927 -29.001 1.00 90.62 81 LYS A N 1
ATOM 631 C CA . LYS A 1 81 ? 2.218 10.627 -28.403 1.00 90.62 81 LYS A CA 1
ATOM 632 C C . LYS A 1 81 ? 3.481 9.820 -28.151 1.00 90.62 81 LYS A C 1
ATOM 634 O O . LYS A 1 81 ? 4.318 9.709 -29.036 1.00 90.62 81 LYS A O 1
ATOM 639 N N . ALA A 1 82 ? 3.586 9.222 -26.969 1.00 93.25 82 ALA A N 1
ATOM 640 C CA . ALA A 1 82 ? 4.633 8.255 -26.661 1.00 93.25 82 ALA A CA 1
ATOM 641 C C . ALA A 1 82 ? 4.140 6.828 -26.935 1.00 93.25 82 ALA A C 1
ATOM 643 O O . ALA A 1 82 ? 2.985 6.501 -26.649 1.00 93.25 82 ALA A O 1
ATOM 644 N N . LEU A 1 83 ? 5.023 5.973 -27.450 1.00 93.38 83 LEU A N 1
ATOM 645 C CA . LEU A 1 83 ? 4.777 4.536 -27.564 1.00 93.38 83 LEU A CA 1
ATOM 646 C C . LEU A 1 83 ? 5.414 3.829 -26.373 1.00 93.38 83 LEU A C 1
ATOM 648 O O . LEU A 1 83 ? 6.586 4.051 -26.068 1.00 93.38 83 LEU A O 1
ATOM 652 N N . ILE A 1 84 ? 4.644 2.978 -25.702 1.00 95.38 84 ILE A N 1
ATOM 653 C CA . ILE A 1 84 ? 5.098 2.233 -24.528 1.00 95.38 84 ILE A CA 1
ATOM 654 C C . ILE A 1 84 ? 5.087 0.748 -24.872 1.00 95.38 84 ILE A C 1
ATOM 656 O O . ILE A 1 84 ? 4.036 0.196 -25.193 1.00 95.38 84 ILE A O 1
ATOM 660 N N . PHE A 1 85 ? 6.244 0.101 -24.761 1.00 95.12 85 PHE A N 1
ATOM 661 C CA . PHE A 1 85 ? 6.392 -1.343 -24.919 1.00 95.12 85 PHE A CA 1
ATOM 662 C C . PHE A 1 85 ? 6.840 -1.963 -23.602 1.00 95.12 85 PHE A C 1
ATOM 664 O O . PHE A 1 85 ? 7.780 -1.486 -22.966 1.00 95.12 85 PHE A O 1
ATOM 671 N N . LEU A 1 86 ? 6.183 -3.050 -23.208 1.00 94.19 86 LEU A N 1
ATOM 672 C CA . LEU A 1 86 ? 6.601 -3.872 -22.078 1.00 94.19 86 LEU A CA 1
ATOM 673 C C . LEU A 1 86 ? 7.355 -5.089 -22.614 1.00 94.19 86 LEU A C 1
ATOM 675 O O . LEU A 1 86 ? 6.849 -5.792 -23.488 1.00 94.19 86 LEU A O 1
ATOM 679 N N . ARG A 1 87 ? 8.562 -5.330 -22.102 1.00 95.31 87 ARG A N 1
ATOM 680 C CA . ARG A 1 87 ? 9.368 -6.517 -22.416 1.00 95.31 87 ARG A CA 1
ATOM 681 C C . ARG A 1 87 ? 9.456 -7.421 -21.197 1.00 95.31 87 ARG A C 1
ATOM 683 O O . ARG A 1 87 ? 9.566 -6.923 -20.084 1.00 95.31 87 ARG A O 1
ATOM 690 N N . ASN A 1 88 ? 9.489 -8.729 -21.446 1.00 95.44 88 ASN A N 1
ATOM 691 C CA . ASN A 1 88 ? 9.624 -9.818 -20.473 1.00 95.44 88 ASN A CA 1
ATOM 692 C C . ASN A 1 88 ? 8.453 -9.956 -19.471 1.00 95.44 88 ASN A C 1
ATOM 694 O O . ASN A 1 88 ? 7.977 -8.969 -18.903 1.00 95.44 88 ASN A O 1
ATOM 698 N N . PRO A 1 89 ? 7.996 -11.189 -19.189 1.00 90.38 89 PRO A N 1
ATOM 699 C CA . PRO A 1 89 ? 6.966 -11.428 -18.182 1.00 90.38 89 PRO A CA 1
ATOM 700 C C . PRO A 1 89 ? 7.495 -11.196 -16.758 1.00 90.38 89 PRO A C 1
ATOM 702 O O . PRO A 1 89 ? 8.674 -11.408 -16.471 1.00 90.38 89 PRO A O 1
ATOM 705 N N . HIS A 1 90 ? 6.604 -10.811 -15.842 1.00 88.38 90 HIS A N 1
ATOM 706 C CA . HIS A 1 90 ? 6.923 -10.752 -14.415 1.00 88.38 90 HIS A CA 1
ATOM 707 C C . HIS A 1 90 ? 7.220 -12.160 -13.873 1.00 88.38 90 HIS A C 1
ATOM 709 O O . HIS A 1 90 ? 6.495 -13.107 -14.163 1.00 88.38 90 HIS A O 1
ATOM 715 N N . ASN A 1 91 ? 8.250 -12.292 -13.031 1.00 88.62 91 ASN A N 1
ATOM 716 C CA . ASN A 1 91 ? 8.647 -13.552 -12.378 1.00 88.62 91 ASN A CA 1
ATOM 717 C C . ASN A 1 91 ? 8.352 -13.570 -10.865 1.00 88.62 91 ASN A C 1
ATOM 719 O O . ASN A 1 91 ? 8.899 -14.383 -10.117 1.00 88.62 91 ASN A O 1
ATOM 723 N N . HIS A 1 92 ? 7.533 -12.633 -10.396 1.00 81.69 92 HIS A N 1
ATOM 724 C CA . HIS A 1 92 ? 7.175 -12.479 -8.995 1.00 81.69 92 HIS A CA 1
ATOM 725 C C . HIS A 1 92 ? 5.678 -12.172 -8.872 1.00 81.69 92 HIS A C 1
ATOM 727 O O . HIS A 1 92 ? 5.093 -11.600 -9.798 1.00 81.69 92 HIS A O 1
ATOM 733 N N . PRO A 1 93 ? 5.043 -12.502 -7.735 1.00 79.56 93 PRO A N 1
ATOM 734 C CA . PRO A 1 93 ? 3.661 -12.114 -7.503 1.00 79.56 93 PRO A CA 1
ATOM 735 C C . PRO A 1 93 ? 3.518 -10.590 -7.510 1.00 79.56 93 PRO A C 1
ATOM 737 O O . PRO A 1 93 ? 4.416 -9.856 -7.079 1.00 79.56 93 PRO A O 1
ATOM 740 N N . ALA A 1 94 ? 2.380 -10.104 -7.997 1.00 73.75 94 ALA A N 1
ATOM 741 C CA . ALA A 1 94 ? 2.051 -8.694 -7.898 1.00 73.75 94 ALA A CA 1
ATOM 742 C C . ALA A 1 94 ? 1.827 -8.332 -6.426 1.00 73.75 94 ALA A C 1
ATOM 744 O O . ALA A 1 94 ? 1.062 -8.992 -5.722 1.00 73.75 94 ALA A O 1
ATOM 745 N N . HIS A 1 95 ? 2.460 -7.256 -5.961 1.00 69.00 95 HIS A N 1
ATOM 746 C CA . HIS A 1 95 ? 2.077 -6.685 -4.677 1.00 69.00 95 HIS A CA 1
ATOM 747 C C . HIS A 1 95 ? 0.621 -6.202 -4.749 1.00 69.00 95 HIS A C 1
ATOM 749 O O . HIS A 1 95 ? 0.210 -5.701 -5.805 1.00 69.00 95 HIS A O 1
ATOM 755 N N . PRO A 1 96 ? -0.151 -6.300 -3.649 1.00 66.38 96 PRO A N 1
ATOM 756 C CA . PRO A 1 96 ? -1.515 -5.790 -3.604 1.00 66.38 96 PRO A CA 1
ATOM 757 C C . PRO A 1 96 ? -1.561 -4.360 -4.139 1.00 66.38 96 PRO A C 1
ATOM 759 O O . PRO A 1 96 ? -0.688 -3.547 -3.813 1.00 66.38 96 PRO A O 1
ATOM 762 N N . LYS A 1 97 ? -2.554 -4.047 -4.983 1.00 63.41 97 LYS A N 1
ATOM 763 C CA . LYS A 1 97 ? -2.712 -2.707 -5.560 1.00 63.41 97 LYS A CA 1
ATOM 764 C C . LYS A 1 97 ? -2.859 -1.705 -4.423 1.00 63.41 97 LYS A C 1
ATOM 766 O O . LYS A 1 97 ? -3.926 -1.526 -3.855 1.00 63.41 97 LYS A O 1
ATOM 771 N N . THR A 1 98 ? -1.766 -1.023 -4.104 1.00 67.31 98 THR A N 1
ATOM 772 C CA . THR A 1 98 ? -1.805 -0.004 -3.062 1.00 67.31 98 THR A CA 1
ATOM 773 C C . THR A 1 98 ? -2.369 1.306 -3.609 1.00 67.31 98 THR A C 1
ATOM 775 O O . THR A 1 98 ? -2.703 2.181 -2.833 1.00 67.31 98 THR A O 1
ATOM 778 N N . LYS A 1 99 ? -2.497 1.512 -4.922 1.00 82.31 99 LYS A N 1
ATOM 779 C CA . LYS A 1 99 ? -3.032 2.776 -5.446 1.00 82.31 99 LYS A CA 1
ATOM 780 C C . LYS A 1 99 ? -4.562 2.805 -5.293 1.00 82.31 99 LYS A C 1
ATOM 782 O O . LYS A 1 99 ? -5.199 1.935 -5.879 1.00 82.31 99 LYS A O 1
ATOM 787 N N . PRO A 1 100 ? -5.147 3.805 -4.599 1.00 85.88 100 PRO A N 1
ATOM 788 C CA . PRO A 1 100 ? -6.597 3.938 -4.526 1.00 85.88 100 PRO A CA 1
ATOM 789 C C . PRO A 1 100 ? -7.178 4.162 -5.918 1.00 85.88 100 PRO A C 1
ATOM 791 O O . PRO A 1 100 ? -6.701 5.039 -6.661 1.00 85.88 100 PRO A O 1
ATOM 794 N N . SER A 1 101 ? -8.194 3.377 -6.254 1.00 88.56 101 SER A N 1
ATOM 795 C CA . SER A 1 101 ? -8.958 3.519 -7.488 1.00 88.56 101 SER A CA 1
ATOM 796 C C . SER A 1 101 ? -9.782 4.822 -7.479 1.00 88.56 101 SER A C 1
ATOM 798 O O . SER A 1 101 ? -9.808 5.568 -6.494 1.00 88.56 101 SER A O 1
ATOM 800 N N . ALA A 1 102 ? -10.432 5.148 -8.598 1.00 90.62 102 ALA A N 1
ATOM 801 C CA . ALA A 1 102 ? -11.350 6.287 -8.641 1.00 90.62 102 ALA A CA 1
ATOM 802 C C . ALA A 1 102 ? -12.583 6.052 -7.751 1.00 90.62 102 ALA A C 1
ATOM 804 O O . ALA A 1 102 ? -12.988 6.965 -7.031 1.00 90.62 102 ALA A O 1
ATOM 805 N N . SER A 1 103 ? -13.123 4.828 -7.744 1.00 90.75 103 SER A N 1
ATOM 806 C CA . SER A 1 103 ? -14.256 4.446 -6.898 1.00 90.75 103 SER A CA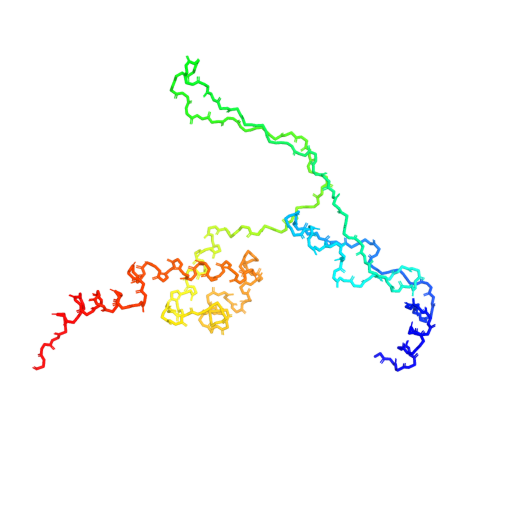 1
ATOM 807 C C . SER A 1 103 ? -13.898 4.484 -5.415 1.00 90.75 103 SER A C 1
ATOM 809 O O . SER A 1 103 ? -14.680 5.022 -4.637 1.00 90.75 103 SER A O 1
ATOM 811 N N . ASP A 1 104 ? -12.695 4.041 -5.029 1.00 91.69 104 ASP A N 1
ATOM 812 C CA . ASP A 1 104 ? -12.245 4.094 -3.628 1.00 91.69 104 ASP A CA 1
ATOM 813 C C . ASP A 1 104 ? -12.258 5.546 -3.132 1.00 91.69 104 ASP A C 1
ATOM 815 O O . ASP A 1 104 ? -12.765 5.861 -2.057 1.00 91.69 104 ASP A O 1
ATOM 819 N N . LYS A 1 105 ? -11.714 6.469 -3.938 1.00 93.88 105 LYS A N 1
ATOM 820 C CA . LYS A 1 105 ? -11.666 7.899 -3.600 1.00 93.88 105 LYS A CA 1
ATOM 821 C C . LYS A 1 105 ? -13.056 8.511 -3.491 1.00 93.88 105 LYS A C 1
ATOM 823 O O . LYS A 1 105 ? -13.261 9.359 -2.629 1.00 93.88 105 LYS A O 1
ATOM 828 N N . LEU A 1 106 ? -13.978 8.117 -4.367 1.00 94.62 106 LEU A N 1
ATOM 829 C CA . LEU A 1 106 ? -15.363 8.573 -4.313 1.00 94.62 106 LEU A CA 1
ATOM 830 C C . LEU A 1 106 ? -16.030 8.096 -3.017 1.00 94.62 106 LEU A C 1
ATOM 832 O O . LEU A 1 106 ? -16.648 8.892 -2.317 1.00 94.62 106 LEU A O 1
ATOM 836 N N . LEU A 1 107 ? -15.862 6.817 -2.680 1.00 95.06 107 LEU A N 1
ATOM 837 C CA . LEU A 1 107 ? -16.477 6.206 -1.507 1.00 95.06 107 LEU A CA 1
ATOM 838 C C . LEU A 1 107 ? -15.924 6.790 -0.201 1.00 95.06 107 LEU A C 1
ATOM 840 O O . LEU A 1 107 ? -16.689 7.177 0.679 1.00 95.06 107 LEU A O 1
ATOM 844 N N . LEU A 1 108 ? -14.600 6.951 -0.100 1.00 94.75 108 LEU A N 1
ATOM 845 C CA . LEU A 1 108 ? -13.983 7.640 1.035 1.00 94.75 108 LEU A CA 1
ATOM 846 C C . LEU A 1 108 ? -14.387 9.121 1.094 1.00 94.75 108 LEU A C 1
ATOM 848 O O . LEU A 1 108 ? -14.543 9.657 2.185 1.00 94.75 108 LEU A O 1
ATOM 852 N N . GLY A 1 109 ? -14.592 9.770 -0.057 1.00 95.12 109 GLY A N 1
ATOM 853 C CA . GLY A 1 109 ? -15.170 11.113 -0.146 1.00 95.12 109 GLY A CA 1
ATOM 854 C C . GLY A 1 109 ? -16.530 11.194 0.537 1.00 95.12 109 GLY A C 1
ATOM 855 O O . GLY A 1 109 ? -16.678 11.962 1.478 1.00 95.12 109 GLY A O 1
ATOM 856 N N . LYS A 1 110 ? -17.463 10.312 0.161 1.00 95.69 110 LYS A N 1
ATOM 857 C CA . LYS A 1 110 ? -18.797 10.232 0.780 1.00 95.69 110 LYS A CA 1
ATOM 858 C C . LYS A 1 110 ? -18.734 10.012 2.293 1.00 95.69 110 LYS A C 1
ATOM 860 O O . LYS A 1 110 ? -19.506 10.613 3.029 1.00 95.69 110 LYS A O 1
ATOM 865 N N . ALA A 1 111 ? -17.809 9.171 2.760 1.00 95.75 111 ALA A N 1
ATOM 866 C CA . ALA A 1 111 ? -17.615 8.946 4.192 1.00 95.75 111 ALA A CA 1
ATOM 867 C C . ALA A 1 111 ? -17.103 10.201 4.917 1.00 95.75 111 ALA A C 1
ATOM 869 O O . ALA A 1 111 ? -17.564 10.503 6.015 1.00 95.75 111 ALA A O 1
ATOM 870 N N . VAL A 1 112 ? -16.182 10.952 4.303 1.00 95.38 112 VAL A N 1
ATOM 871 C CA . VAL A 1 112 ? -15.704 12.235 4.844 1.00 95.38 112 VAL A CA 1
ATOM 872 C C . VAL A 1 112 ? -16.831 13.264 4.887 1.00 95.38 112 VAL A C 1
ATOM 874 O O . VAL A 1 112 ? -17.002 13.913 5.914 1.00 95.38 112 VAL A O 1
ATOM 877 N N . ASP A 1 113 ? -17.614 13.374 3.816 1.00 93.44 113 ASP A N 1
ATOM 878 C CA . ASP A 1 113 ? -18.728 14.321 3.731 1.00 93.44 113 ASP A CA 1
ATOM 879 C C . ASP A 1 113 ? -19.798 14.004 4.793 1.00 93.44 113 ASP A C 1
ATOM 881 O O . ASP A 1 113 ? -20.280 14.903 5.477 1.00 93.44 113 ASP A O 1
ATOM 885 N N . ALA A 1 114 ? -20.104 12.719 5.008 1.00 93.12 114 ALA A N 1
ATOM 886 C CA . ALA A 1 114 ? -21.053 12.273 6.030 1.00 93.12 114 ALA A CA 1
ATOM 887 C C . ALA A 1 114 ? -20.533 12.430 7.472 1.00 93.12 114 ALA A C 1
ATOM 889 O O . ALA A 1 114 ? -21.324 12.585 8.399 1.00 93.12 114 ALA A O 1
ATOM 890 N N . ALA A 1 115 ? -19.218 12.349 7.692 1.00 92.56 115 ALA A N 1
ATOM 891 C CA . ALA A 1 115 ? -18.607 12.545 9.009 1.00 92.56 115 ALA A CA 1
ATOM 892 C C . ALA A 1 115 ? -18.372 14.027 9.354 1.00 92.56 115 ALA A C 1
ATOM 894 O O . ALA A 1 115 ? -18.226 14.363 10.530 1.00 92.56 115 ALA A O 1
ATOM 895 N N . GLY A 1 116 ? -18.323 14.898 8.344 1.00 90.94 116 GLY A N 1
ATOM 896 C CA . GLY A 1 116 ? -17.925 16.292 8.487 1.00 90.94 116 GLY A CA 1
ATOM 897 C C . GLY A 1 116 ? -16.407 16.455 8.614 1.00 90.94 116 GLY A C 1
ATOM 898 O O . GLY A 1 116 ? -15.689 15.611 9.149 1.00 90.94 116 GLY A O 1
ATOM 899 N N . VAL A 1 117 ? -15.889 17.569 8.101 1.00 87.25 117 VAL A N 1
ATOM 900 C CA . VAL A 1 117 ? -14.443 17.795 7.932 1.00 87.25 117 VAL A CA 1
ATOM 901 C C . VAL A 1 117 ? -13.795 18.451 9.164 1.00 87.25 117 VAL A C 1
ATOM 903 O O . VAL A 1 117 ? -12.591 18.287 9.417 1.00 87.25 117 VAL A O 1
ATOM 906 N N . VAL A 1 118 ? -14.585 19.169 9.965 1.00 85.62 118 VAL A N 1
ATOM 907 C CA . VAL A 1 118 ? -14.133 19.911 11.150 1.00 85.62 118 VAL A CA 1
ATOM 908 C C . VAL A 1 118 ? -13.643 18.949 12.233 1.00 85.62 118 VAL A C 1
ATOM 910 O O . VAL A 1 118 ? -14.364 18.065 12.686 1.00 85.62 118 VAL A O 1
ATOM 913 N N . GLY A 1 119 ? -12.382 19.094 12.653 1.00 85.25 119 GLY A N 1
ATOM 914 C CA . GLY A 1 119 ? -11.784 18.222 13.674 1.00 85.25 119 GLY A CA 1
ATOM 915 C C . GLY A 1 119 ? -11.678 16.742 13.268 1.00 85.25 119 GLY A C 1
ATOM 916 O O . GLY A 1 119 ? -11.455 15.882 14.129 1.00 85.25 119 GLY A O 1
ATOM 917 N N . LEU A 1 120 ? -11.837 16.427 11.976 1.00 91.81 120 LEU A N 1
ATOM 918 C CA . LEU A 1 120 ? -11.792 15.059 11.475 1.00 91.81 120 LEU A CA 1
ATOM 919 C C . LEU A 1 120 ? -10.354 14.534 11.467 1.00 91.81 120 LEU A C 1
ATOM 921 O O . LEU A 1 120 ? -9.445 15.155 10.905 1.00 91.81 120 LEU A O 1
ATOM 925 N N . THR A 1 121 ? -10.147 13.368 12.069 1.00 93.44 121 THR A N 1
ATOM 926 C CA . THR A 1 121 ? -8.888 12.615 12.024 1.00 93.44 121 THR A CA 1
ATOM 927 C C . THR A 1 121 ? -9.126 11.272 11.346 1.00 93.44 121 THR A C 1
ATOM 929 O O . THR A 1 121 ? -10.261 10.805 11.278 1.00 93.44 121 THR A O 1
ATOM 932 N N . ALA A 1 122 ? -8.065 10.621 10.860 1.00 93.50 122 ALA A N 1
ATOM 933 C CA . ALA A 1 122 ? -8.197 9.300 10.241 1.00 93.50 122 ALA A CA 1
ATOM 934 C C . ALA A 1 122 ? -8.837 8.280 11.197 1.00 93.50 122 ALA A C 1
ATOM 936 O O . ALA A 1 122 ? -9.721 7.541 10.789 1.00 93.50 122 ALA A O 1
ATOM 937 N N . GLN A 1 123 ? -8.460 8.293 12.479 1.00 93.62 123 GLN A N 1
ATOM 938 C CA . GLN A 1 123 ? -9.057 7.413 13.484 1.00 93.62 123 GLN A CA 1
ATOM 939 C C . GLN A 1 123 ? -10.548 7.704 13.691 1.00 93.62 123 GLN A C 1
ATOM 941 O O . GLN A 1 123 ? -11.344 6.770 13.719 1.00 93.62 123 GLN A O 1
ATOM 946 N N . ARG A 1 124 ? -10.942 8.984 13.795 1.00 93.75 124 ARG A N 1
ATOM 947 C CA . ARG A 1 124 ? -12.360 9.356 13.930 1.00 93.75 124 ARG A CA 1
ATOM 948 C C . ARG A 1 124 ? -13.163 8.949 12.701 1.00 93.75 124 ARG A C 1
ATOM 950 O O . ARG A 1 124 ? -14.236 8.391 12.863 1.00 93.75 124 ARG A O 1
ATOM 957 N N . LEU A 1 125 ? -12.627 9.161 11.498 1.00 95.50 125 LEU A N 1
ATOM 958 C CA . LEU A 1 125 ? -13.283 8.759 10.256 1.00 95.50 125 LEU A CA 1
ATOM 959 C C . LEU A 1 125 ? -13.471 7.239 10.187 1.00 95.50 125 LEU A C 1
ATOM 961 O O . LEU A 1 125 ? -14.575 6.776 9.936 1.00 95.50 125 LEU A O 1
ATOM 965 N N . LEU A 1 126 ? -12.413 6.459 10.425 1.00 93.12 126 LEU A N 1
ATOM 966 C CA . LEU A 1 126 ? -12.460 4.998 10.296 1.00 93.12 126 LEU A CA 1
ATOM 967 C C . LEU A 1 126 ? -13.364 4.325 11.340 1.00 93.12 126 LEU A C 1
ATOM 969 O O . LEU A 1 126 ? -13.872 3.239 11.077 1.00 93.12 126 LEU A O 1
ATOM 973 N N . ASN A 1 127 ? -13.571 4.969 12.491 1.00 92.94 127 ASN A N 1
ATOM 974 C CA . ASN A 1 127 ? -14.430 4.468 13.565 1.00 92.94 127 ASN A CA 1
ATOM 975 C C . ASN A 1 127 ? -15.838 5.094 13.568 1.00 92.94 127 ASN A C 1
ATOM 977 O O . ASN A 1 127 ? -16.648 4.743 14.423 1.00 92.94 127 ASN A O 1
ATOM 981 N N . ALA A 1 128 ? -16.141 6.036 12.669 1.00 92.94 128 ALA A N 1
ATOM 982 C CA . ALA A 1 128 ? -17.445 6.691 12.633 1.00 92.94 128 ALA A CA 1
ATOM 983 C C . ALA A 1 128 ? -18.540 5.738 12.129 1.00 92.94 128 ALA A C 1
ATOM 985 O O . ALA A 1 128 ? -18.355 5.017 11.145 1.00 92.94 128 ALA A O 1
ATOM 986 N N . SER A 1 129 ? -19.718 5.795 12.754 1.00 93.12 129 SER A N 1
ATOM 987 C CA . SER A 1 129 ? -20.905 5.052 12.310 1.00 93.12 129 SER A CA 1
ATOM 988 C C . SER A 1 129 ? -21.344 5.455 10.900 1.00 93.12 129 SER A C 1
ATOM 990 O O . SER A 1 129 ? -21.739 4.601 10.112 1.00 93.12 129 SER A O 1
ATOM 992 N N . SER A 1 130 ? -21.197 6.734 10.539 1.00 94.31 130 SER A N 1
ATOM 993 C CA . SER A 1 130 ? -21.460 7.236 9.186 1.00 94.31 130 SER A CA 1
ATOM 994 C C . SER A 1 130 ? -20.570 6.571 8.134 1.00 94.31 130 SER A C 1
ATOM 996 O O . SER A 1 130 ? -21.052 6.192 7.069 1.00 94.31 130 SER A O 1
ATOM 998 N N . THR A 1 131 ? -19.291 6.344 8.444 1.00 93.94 131 THR A N 1
ATOM 999 C CA . THR A 1 131 ? -18.382 5.598 7.565 1.00 93.94 131 THR A CA 1
ATOM 1000 C C . THR A 1 131 ? -18.827 4.151 7.416 1.00 93.94 131 THR A C 1
ATOM 1002 O O . THR A 1 131 ? -18.850 3.648 6.297 1.00 93.94 131 THR A O 1
ATOM 1005 N N . ALA A 1 132 ? -19.231 3.490 8.506 1.00 93.31 132 ALA A N 1
ATOM 1006 C CA . ALA A 1 132 ? -19.750 2.126 8.429 1.00 93.31 132 ALA A CA 1
ATOM 1007 C C . ALA A 1 132 ? -20.984 2.049 7.513 1.00 93.31 132 ALA A C 1
ATOM 1009 O O . ALA A 1 132 ? -21.049 1.164 6.668 1.00 93.31 132 ALA A O 1
ATOM 1010 N N . LEU A 1 133 ? -21.909 3.013 7.591 1.00 94.75 133 LEU A N 1
ATOM 1011 C CA . LEU A 1 133 ? -23.070 3.080 6.692 1.00 94.75 133 LEU A CA 1
ATOM 1012 C C . LEU A 1 133 ? -22.665 3.243 5.219 1.00 94.75 133 LEU A C 1
ATOM 1014 O O . LEU A 1 133 ? -23.184 2.537 4.357 1.00 94.75 133 LEU A O 1
ATOM 1018 N N . VAL A 1 134 ? -21.704 4.125 4.924 1.00 95.56 134 VAL A N 1
ATOM 1019 C CA . VAL A 1 134 ? -21.194 4.328 3.554 1.00 95.56 134 VAL A CA 1
ATOM 1020 C C . VAL A 1 134 ? -20.523 3.065 2.999 1.00 95.56 134 VAL A C 1
ATOM 1022 O O . VAL A 1 134 ? -20.593 2.815 1.797 1.00 95.56 134 VAL A O 1
ATOM 1025 N N . TYR A 1 135 ? -19.903 2.262 3.863 1.00 95.31 135 TYR A N 1
ATOM 1026 C CA . TYR A 1 135 ? -19.236 1.005 3.515 1.00 95.31 135 TYR A CA 1
ATOM 1027 C C . TYR A 1 135 ? -20.117 -0.236 3.755 1.00 95.31 135 TYR A C 1
ATOM 1029 O O . TYR A 1 135 ? -19.595 -1.343 3.842 1.00 95.31 135 TYR A O 1
ATOM 1037 N N . ALA A 1 136 ? -21.443 -0.073 3.853 1.00 93.31 136 ALA A N 1
ATOM 1038 C CA . ALA A 1 136 ? -22.405 -1.169 4.035 1.00 93.31 136 ALA A CA 1
ATOM 1039 C C . ALA A 1 136 ? -22.103 -2.094 5.238 1.00 93.31 136 ALA A C 1
ATOM 1041 O O . ALA A 1 136 ? -22.354 -3.294 5.203 1.00 93.31 136 ALA A O 1
ATOM 1042 N N . GLY A 1 137 ? -21.547 -1.533 6.312 1.00 90.94 137 GLY A N 1
ATOM 1043 C CA . GLY A 1 137 ? -21.147 -2.248 7.526 1.00 90.94 137 GLY A CA 1
ATOM 1044 C C . GLY A 1 137 ? -19.763 -2.898 7.455 1.00 90.94 137 GLY A C 1
ATOM 1045 O O . GLY A 1 137 ? -19.254 -3.349 8.482 1.00 90.94 137 GLY A O 1
ATOM 1046 N N . GLU A 1 138 ? -19.112 -2.914 6.291 1.00 91.31 138 GLU A N 1
ATOM 1047 C CA . GLU A 1 138 ? -17.771 -3.472 6.144 1.00 91.31 138 GLU A CA 1
ATOM 1048 C C . GLU A 1 138 ? -16.669 -2.496 6.571 1.00 91.31 138 GLU A C 1
ATOM 1050 O O . GLU A 1 138 ? -16.807 -1.269 6.565 1.00 91.31 138 GLU A O 1
ATOM 1055 N N . ARG A 1 139 ? -15.502 -3.050 6.924 1.00 89.56 139 ARG A N 1
ATOM 1056 C CA . ARG A 1 139 ? -14.319 -2.235 7.220 1.00 89.56 139 ARG A CA 1
ATOM 1057 C C . ARG A 1 139 ? -13.783 -1.622 5.930 1.00 89.56 139 ARG A C 1
ATOM 1059 O O . ARG A 1 139 ? -13.611 -2.313 4.929 1.00 89.56 139 ARG A O 1
ATOM 1066 N N . VAL A 1 140 ? -13.355 -0.362 6.004 1.00 89.44 140 VAL A N 1
ATOM 1067 C CA . VAL A 1 140 ? -12.738 0.364 4.876 1.00 89.44 140 VAL A CA 1
ATOM 1068 C C . VAL A 1 140 ? -11.590 -0.419 4.228 1.00 89.44 140 VAL A C 1
ATOM 1070 O O . VAL A 1 140 ? -11.453 -0.406 3.012 1.00 89.44 140 VAL A O 1
ATOM 1073 N N . ALA A 1 141 ? -10.784 -1.137 5.015 1.00 87.31 141 ALA A N 1
ATOM 1074 C CA . ALA A 1 141 ? -9.668 -1.932 4.499 1.00 87.31 141 ALA A CA 1
ATOM 1075 C C . ALA A 1 141 ? -10.098 -3.168 3.683 1.00 87.31 141 ALA A C 1
ATOM 1077 O O . ALA A 1 141 ? -9.317 -3.621 2.850 1.00 87.31 141 ALA A O 1
ATOM 1078 N N . ALA A 1 142 ? -11.304 -3.702 3.905 1.00 85.56 142 ALA A N 1
ATOM 1079 C CA . ALA A 1 142 ? -11.836 -4.828 3.138 1.00 85.56 142 ALA A CA 1
ATOM 1080 C C . ALA A 1 142 ? -12.305 -4.366 1.749 1.00 85.56 142 ALA A C 1
ATOM 1082 O O . ALA A 1 142 ? -11.891 -4.924 0.737 1.00 85.56 142 ALA A O 1
ATOM 1083 N N . VAL A 1 143 ? -13.082 -3.278 1.704 1.00 87.88 143 VAL A N 1
ATOM 1084 C CA . VAL A 1 143 ? -13.651 -2.729 0.460 1.00 87.88 143 VAL A CA 1
ATOM 1085 C C . VAL A 1 143 ? -12.628 -1.914 -0.335 1.00 87.88 143 VAL A C 1
ATOM 1087 O O . VAL A 1 143 ? -12.589 -1.960 -1.561 1.00 87.88 143 VAL A O 1
ATOM 1090 N N . SER A 1 144 ? -11.785 -1.138 0.347 1.00 89.88 144 SER A N 1
ATOM 1091 C CA . SER A 1 144 ? -10.767 -0.263 -0.249 1.00 89.88 144 SER A CA 1
ATOM 1092 C C . SER A 1 144 ? -9.383 -0.520 0.369 1.00 89.88 144 SER A C 1
ATOM 1094 O O . SER A 1 144 ? -8.876 0.308 1.136 1.00 89.88 144 SER A O 1
ATOM 1096 N N . PRO A 1 145 ? -8.705 -1.629 0.002 1.00 85.75 145 PRO A N 1
ATOM 1097 C CA . PRO A 1 145 ? -7.419 -2.032 0.589 1.00 85.75 145 PRO A CA 1
ATOM 1098 C C . PRO A 1 145 ? -6.325 -0.959 0.502 1.00 85.75 145 PRO A C 1
ATOM 1100 O O . PRO A 1 145 ? -5.440 -0.867 1.352 1.00 85.75 145 PRO A O 1
ATOM 1103 N N . ALA A 1 146 ? -6.399 -0.087 -0.505 1.00 84.19 146 ALA A N 1
ATOM 1104 C CA . ALA A 1 146 ? -5.474 1.025 -0.680 1.00 84.19 146 ALA A CA 1
ATOM 1105 C C . ALA A 1 146 ? -5.483 2.042 0.484 1.00 84.19 146 ALA A C 1
ATOM 1107 O O . ALA A 1 146 ? -4.475 2.732 0.690 1.00 84.19 146 ALA A O 1
ATOM 1108 N N . PHE A 1 147 ? -6.587 2.123 1.238 1.00 88.00 147 PHE A N 1
ATOM 1109 C CA . PHE A 1 147 ? -6.761 2.988 2.411 1.00 88.00 147 PHE A CA 1
ATOM 1110 C C . PHE A 1 147 ? -6.474 2.301 3.748 1.00 88.00 147 PHE A C 1
ATOM 1112 O O . PHE A 1 147 ? -6.609 2.937 4.789 1.00 88.00 147 PHE A O 1
ATOM 1119 N N . MET A 1 148 ? -5.979 1.061 3.736 1.00 83.12 148 MET A N 1
ATOM 1120 C CA . MET A 1 148 ? -5.374 0.457 4.928 1.00 83.12 148 MET A CA 1
ATOM 1121 C C . MET A 1 148 ? -4.180 1.289 5.445 1.00 83.12 148 MET A C 1
ATOM 1123 O O . MET A 1 148 ? -3.877 1.293 6.634 1.00 83.12 148 MET A O 1
ATOM 1127 N N . ASP A 1 149 ? -3.513 2.039 4.559 1.00 83.62 149 ASP A N 1
ATOM 1128 C CA . ASP A 1 149 ? -2.482 3.005 4.939 1.00 83.62 149 ASP A CA 1
ATOM 1129 C C . ASP A 1 149 ? -3.104 4.299 5.500 1.00 83.62 149 ASP A C 1
ATOM 1131 O O . ASP A 1 149 ? -3.552 5.184 4.757 1.00 83.62 149 ASP A O 1
ATOM 1135 N N . ASN A 1 150 ? -3.037 4.451 6.826 1.00 86.06 150 ASN A N 1
ATOM 1136 C CA . ASN A 1 150 ? -3.501 5.635 7.555 1.00 86.06 150 ASN A CA 1
ATOM 1137 C C . ASN A 1 150 ? -2.882 6.950 7.058 1.00 86.06 150 ASN A C 1
ATOM 1139 O O . ASN A 1 150 ? -3.497 8.012 7.197 1.00 86.06 150 ASN A O 1
ATOM 1143 N N . ARG A 1 151 ? -1.672 6.933 6.481 1.00 87.38 151 ARG A N 1
ATOM 1144 C CA . ARG A 1 151 ? -1.076 8.141 5.892 1.00 87.38 151 ARG A CA 1
ATOM 1145 C C . ARG A 1 151 ? -1.901 8.636 4.709 1.00 87.38 151 ARG A C 1
ATOM 1147 O O . ARG A 1 151 ? -2.068 9.841 4.544 1.00 87.38 151 ARG A O 1
ATOM 1154 N N . ARG A 1 152 ? -2.444 7.732 3.895 1.00 89.25 152 ARG A N 1
ATOM 1155 C CA . ARG A 1 152 ? -3.259 8.105 2.732 1.00 89.25 152 ARG A CA 1
ATOM 1156 C C . ARG A 1 152 ? -4.622 8.625 3.126 1.00 89.25 152 ARG A C 1
ATOM 1158 O O . ARG A 1 152 ? -5.065 9.598 2.525 1.00 89.25 152 ARG A O 1
ATOM 1165 N N . VAL A 1 153 ? -5.240 8.021 4.138 1.00 92.69 153 VAL A N 1
ATOM 1166 C CA . VAL A 1 153 ? -6.495 8.525 4.707 1.00 92.69 153 VAL A CA 1
ATOM 1167 C C . VAL A 1 153 ? -6.291 9.951 5.222 1.00 92.69 153 VAL A C 1
ATOM 1169 O O . VAL A 1 153 ? -7.054 10.840 4.856 1.00 92.69 153 VAL A O 1
ATOM 1172 N N . ARG A 1 154 ? -5.203 10.213 5.963 1.00 92.81 154 ARG A N 1
ATOM 1173 C CA . ARG A 1 154 ? -4.844 11.573 6.407 1.00 92.81 154 ARG A CA 1
ATOM 1174 C C . ARG A 1 154 ? -4.648 12.538 5.241 1.00 92.81 154 ARG A C 1
ATOM 1176 O O . ARG A 1 154 ? -5.325 13.555 5.193 1.00 92.81 154 ARG A O 1
ATOM 1183 N N . ASN A 1 155 ? -3.821 12.180 4.258 1.00 93.00 155 ASN A N 1
ATOM 1184 C CA . ASN A 1 155 ? -3.602 13.020 3.077 1.00 93.00 155 ASN A CA 1
ATOM 1185 C C . ASN A 1 155 ? -4.912 13.324 2.324 1.00 93.00 155 ASN A C 1
ATOM 1187 O O . ASN A 1 155 ? -5.065 14.404 1.754 1.00 93.00 155 ASN A O 1
ATOM 1191 N N . PHE A 1 156 ? -5.846 12.368 2.287 1.00 94.06 156 PHE A N 1
ATOM 1192 C CA . PHE A 1 156 ? -7.153 12.556 1.666 1.00 94.06 156 PHE A CA 1
ATOM 1193 C C . PHE A 1 156 ? -8.022 13.529 2.471 1.00 94.06 156 PHE A C 1
ATOM 1195 O O . PHE A 1 156 ? -8.565 14.465 1.886 1.00 94.06 156 PHE A O 1
ATOM 1202 N N . ILE A 1 157 ? -8.095 13.362 3.796 1.00 94.25 157 ILE A N 1
ATOM 1203 C CA . ILE A 1 157 ? -8.788 14.290 4.702 1.00 94.25 157 ILE A CA 1
ATOM 1204 C C . ILE A 1 157 ? -8.205 15.700 4.566 1.00 94.25 157 ILE A C 1
ATOM 1206 O O . ILE A 1 157 ? -8.957 16.652 4.391 1.00 94.25 157 ILE A O 1
ATOM 1210 N N . ASP A 1 158 ? -6.880 15.843 4.568 1.00 91.25 158 ASP A N 1
ATOM 1211 C CA . ASP A 1 158 ? -6.210 17.140 4.429 1.00 91.25 158 ASP A CA 1
ATOM 1212 C C . ASP A 1 158 ? -6.529 17.804 3.085 1.00 91.25 158 ASP A C 1
ATOM 1214 O O . ASP A 1 158 ? -6.693 19.022 3.004 1.00 91.25 158 ASP A O 1
ATOM 1218 N N . LYS A 1 159 ? -6.674 17.008 2.018 1.00 91.94 159 LYS A N 1
ATOM 1219 C CA . LYS A 1 159 ? -7.114 17.511 0.715 1.00 91.94 159 LYS A CA 1
ATOM 1220 C C . LYS A 1 159 ? -8.558 18.018 0.752 1.00 91.94 159 LYS A C 1
ATOM 1222 O O . LYS A 1 159 ? -8.834 19.017 0.096 1.00 91.94 159 LYS A O 1
ATOM 1227 N N . GLN A 1 160 ? -9.460 17.362 1.484 1.00 91.25 160 GLN A N 1
ATOM 1228 C CA . GLN A 1 160 ? -10.842 17.836 1.642 1.00 91.25 160 GLN A CA 1
ATOM 1229 C C . GLN A 1 160 ? -10.909 19.079 2.541 1.00 91.25 160 GLN A C 1
ATOM 1231 O O . GLN A 1 160 ? -11.515 20.072 2.148 1.00 91.25 160 GLN A O 1
ATOM 1236 N N . LYS A 1 161 ? -10.163 19.099 3.655 1.00 89.50 161 LYS A N 1
ATOM 1237 C CA . LY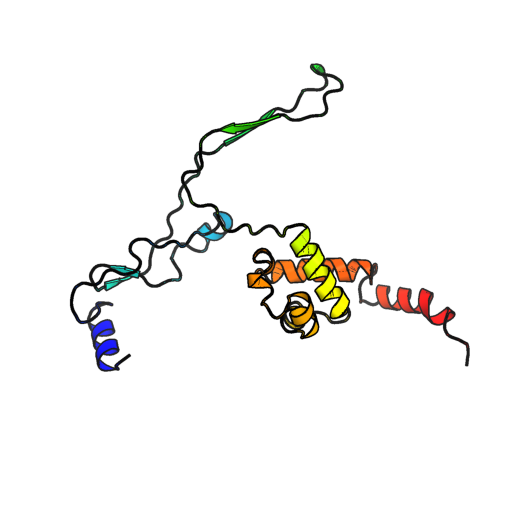S A 1 161 ? -9.993 20.279 4.525 1.00 89.50 161 LYS A CA 1
ATOM 1238 C C . LYS A 1 161 ? -9.561 21.514 3.753 1.00 89.50 161 LYS A C 1
ATOM 1240 O O . LYS A 1 161 ? -10.124 22.577 3.954 1.00 89.50 161 LYS A O 1
ATOM 1245 N N . LYS A 1 162 ? -8.596 21.379 2.841 1.00 88.94 162 LYS A N 1
ATOM 1246 C CA . LYS A 1 162 ? -8.120 22.498 2.013 1.00 88.94 162 LYS A CA 1
ATOM 1247 C C . LYS A 1 162 ? -9.160 23.032 1.025 1.00 88.94 162 LYS A C 1
ATOM 1249 O O . LYS A 1 162 ? -9.013 24.165 0.585 1.00 88.94 162 LYS A O 1
ATOM 1254 N N . LYS A 1 163 ? -10.174 22.246 0.647 1.00 88.19 163 LYS A N 1
ATOM 1255 C CA . LYS A 1 163 ? -11.271 22.744 -0.199 1.00 88.19 163 LYS A CA 1
ATOM 1256 C C . LYS A 1 163 ? -12.249 23.591 0.602 1.00 88.19 163 LYS A C 1
ATOM 1258 O O . LYS A 1 163 ? -12.667 24.635 0.125 1.00 88.19 163 LYS A O 1
ATOM 1263 N N . GLU A 1 164 ? -12.603 23.130 1.797 1.00 83.38 164 GLU A N 1
ATOM 1264 C CA . GLU A 1 164 ? -13.564 23.817 2.665 1.00 83.38 164 GLU A CA 1
ATOM 1265 C C . GLU A 1 164 ? -12.937 25.019 3.384 1.00 83.38 164 GLU A C 1
ATOM 1267 O O . GLU A 1 164 ? -13.559 26.067 3.527 1.00 83.38 164 GLU A O 1
ATOM 1272 N N . PHE A 1 165 ? -11.665 24.892 3.762 1.00 84.75 165 PHE A N 1
ATOM 1273 C CA . PHE A 1 165 ? -10.874 25.911 4.443 1.00 84.75 165 PHE A CA 1
ATOM 1274 C C . PHE A 1 165 ? -9.631 26.252 3.602 1.00 84.75 165 PHE A C 1
ATOM 1276 O O . PHE A 1 165 ? -8.526 25.788 3.907 1.00 84.75 165 PHE A O 1
ATOM 1283 N N . PRO A 1 166 ? -9.772 27.055 2.527 1.00 83.50 166 PRO A N 1
ATOM 1284 C CA . PRO A 1 166 ? -8.675 27.355 1.602 1.00 83.50 166 PRO A CA 1
ATOM 1285 C C . PRO A 1 166 ? -7.515 28.116 2.255 1.00 83.50 166 PRO A C 1
ATOM 1287 O O . PRO A 1 166 ? -6.367 27.933 1.857 1.00 83.50 166 PRO A O 1
ATOM 1290 N N . ARG A 1 167 ? -7.787 28.915 3.297 1.00 84.38 167 ARG A N 1
ATOM 1291 C CA . ARG A 1 167 ? -6.764 29.578 4.133 1.00 84.38 167 ARG A CA 1
ATOM 1292 C C . ARG A 1 167 ? -6.389 28.782 5.391 1.00 84.38 167 ARG A C 1
ATOM 1294 O O . ARG A 1 167 ? -5.753 29.301 6.301 1.00 84.38 167 ARG A O 1
ATOM 1301 N N . GLY A 1 168 ? -6.761 27.504 5.437 1.00 81.19 168 GLY A N 1
ATOM 1302 C CA . GLY A 1 168 ? -6.546 26.634 6.587 1.00 81.19 168 GLY A CA 1
ATOM 1303 C C . GLY A 1 168 ? -7.481 26.943 7.758 1.00 81.19 168 GLY A C 1
ATOM 1304 O O . GLY A 1 168 ? -8.417 27.725 7.644 1.00 81.19 168 GLY A O 1
ATOM 1305 N N . MET A 1 169 ? -7.222 26.288 8.890 1.00 73.44 169 MET A N 1
ATOM 1306 C CA . MET A 1 169 ? -7.987 26.444 10.139 1.00 73.44 169 MET A CA 1
ATOM 1307 C C . MET A 1 169 ? -7.232 27.281 11.192 1.00 73.44 169 MET A C 1
ATOM 1309 O O . MET A 1 169 ? -7.567 27.236 12.370 1.00 73.44 169 MET A O 1
ATOM 1313 N N . GLY A 1 170 ? -6.173 27.988 10.782 1.00 79.25 170 GLY A N 1
ATOM 1314 C CA . GLY A 1 170 ? -5.423 28.916 11.634 1.00 79.25 170 GLY A CA 1
ATOM 1315 C C . GLY A 1 170 ? -6.023 30.325 11.628 1.00 79.25 170 GLY A C 1
ATOM 1316 O O . GLY A 1 170 ? -7.133 30.529 11.138 1.00 79.25 170 GLY A O 1
ATOM 1317 N N . TRP A 1 171 ? -5.266 31.309 12.121 1.00 79.69 171 TRP A N 1
ATOM 1318 C CA . TRP A 1 171 ? -5.719 32.702 12.243 1.00 79.69 171 TRP A CA 1
ATOM 1319 C C . TRP A 1 171 ? -6.212 33.303 10.918 1.00 79.69 171 TRP A C 1
ATOM 1321 O O . TRP A 1 171 ? -7.293 33.881 10.865 1.00 79.69 171 TRP A O 1
ATOM 1331 N N . ASP A 1 172 ? -5.496 33.058 9.819 1.00 81.88 172 ASP A N 1
ATOM 1332 C CA . ASP A 1 172 ? -5.894 33.515 8.478 1.00 81.88 172 ASP A CA 1
ATOM 1333 C C . ASP A 1 172 ? -7.228 32.917 8.006 1.00 81.88 172 ASP A C 1
ATOM 1335 O O . ASP A 1 172 ? -7.981 33.551 7.260 1.00 81.88 172 ASP A O 1
ATOM 1339 N N . GLY A 1 173 ? -7.529 31.691 8.439 1.00 82.00 173 GLY A N 1
ATOM 1340 C CA . GLY A 1 173 ? -8.803 31.025 8.186 1.00 82.00 173 GLY A CA 1
ATOM 1341 C C . GLY A 1 173 ? -9.943 31.642 8.989 1.00 82.00 173 GLY A C 1
ATOM 1342 O O . GLY A 1 173 ? -11.024 31.860 8.444 1.00 82.00 173 GLY A O 1
ATOM 1343 N N . VAL A 1 174 ? -9.684 31.978 10.255 1.00 79.81 174 VAL A N 1
ATOM 1344 C CA . VAL A 1 174 ? -10.638 32.678 11.129 1.00 79.81 174 VAL A CA 1
ATOM 1345 C C . VAL A 1 174 ? -10.961 34.060 10.562 1.00 79.81 174 VAL A C 1
ATOM 1347 O O . VAL A 1 174 ? -12.130 34.371 10.367 1.00 79.81 174 VAL A O 1
ATOM 1350 N N . LEU A 1 175 ? -9.950 34.849 10.187 1.00 81.50 175 LEU A N 1
ATOM 1351 C CA . LEU A 1 175 ? -10.142 36.170 9.577 1.00 81.50 175 LEU A CA 1
ATOM 1352 C C . LEU A 1 175 ? -10.961 36.109 8.280 1.00 81.50 175 LEU A C 1
ATOM 1354 O O . LEU A 1 175 ? -11.820 36.960 8.041 1.00 81.50 175 LEU A O 1
ATOM 1358 N N . LEU A 1 176 ? -10.739 35.090 7.444 1.00 79.25 176 LEU A N 1
ATOM 1359 C CA . LEU A 1 176 ? -11.554 34.884 6.247 1.00 79.25 176 LEU A CA 1
ATOM 1360 C C . LEU A 1 176 ? -12.999 34.520 6.607 1.00 79.25 176 LEU A C 1
ATOM 1362 O O . LEU A 1 176 ? -13.927 35.036 5.992 1.00 79.25 176 LEU A O 1
ATOM 1366 N N . HIS A 1 177 ? -13.201 33.650 7.596 1.00 74.88 177 HIS A N 1
ATOM 1367 C CA . HIS A 1 177 ? -14.535 33.260 8.047 1.00 74.88 177 HIS A CA 1
ATOM 1368 C C . HIS A 1 177 ? -15.320 34.465 8.578 1.00 74.88 177 HIS A C 1
ATOM 1370 O O . HIS A 1 177 ? -16.446 34.686 8.141 1.00 74.88 177 HIS A O 1
ATOM 1376 N N . LEU A 1 178 ? -14.705 35.276 9.444 1.00 76.25 178 LEU A N 1
ATOM 1377 C CA . LEU A 1 178 ? -15.308 36.493 9.993 1.00 76.25 178 LEU A CA 1
ATOM 1378 C C . LEU A 1 178 ? -15.643 37.493 8.875 1.00 76.25 178 LEU A C 1
ATOM 1380 O O . LEU A 1 178 ? -16.781 37.930 8.746 1.00 76.25 178 LEU A O 1
ATOM 1384 N N . SER A 1 179 ? -14.692 37.766 7.976 1.00 74.00 179 SER A N 1
ATOM 1385 C CA . SER A 1 179 ? -14.895 38.748 6.896 1.00 74.00 179 SER A CA 1
ATOM 1386 C C . SER A 1 179 ? -15.914 38.328 5.829 1.00 74.00 179 SER A C 1
ATOM 1388 O O . SER A 1 179 ? -16.468 39.194 5.156 1.00 74.00 179 SER A O 1
ATOM 1390 N N . THR A 1 180 ? -16.185 37.029 5.662 1.00 72.62 180 THR A N 1
ATOM 1391 C CA . THR A 1 180 ? -17.101 36.525 4.619 1.00 72.62 180 THR A CA 1
ATOM 1392 C C . THR A 1 180 ? -18.455 36.051 5.140 1.00 72.62 180 THR A C 1
ATOM 1394 O O . THR A 1 180 ? -19.423 36.101 4.384 1.00 72.62 180 THR A O 1
ATOM 1397 N N . LYS A 1 181 ? -18.557 35.591 6.395 1.00 64.50 181 LYS A N 1
ATOM 1398 C CA . LYS A 1 181 ? -19.791 34.995 6.940 1.00 64.50 181 LYS A CA 1
ATOM 1399 C C . LYS A 1 181 ? -20.497 35.849 7.992 1.00 64.50 181 LYS A C 1
ATOM 1401 O O . LYS A 1 181 ? -21.724 35.850 7.997 1.00 64.50 181 LYS A O 1
ATOM 1406 N N . GLU A 1 182 ? -19.798 36.626 8.819 1.00 57.78 182 GLU A N 1
ATOM 1407 C CA . GLU A 1 182 ? -20.466 37.513 9.789 1.00 57.78 182 GLU A CA 1
ATOM 1408 C C . GLU A 1 182 ? -21.330 38.626 9.173 1.00 57.78 182 GLU A C 1
ATOM 1410 O O . GLU A 1 182 ? -22.420 38.849 9.698 1.00 57.78 182 GLU A O 1
ATOM 1415 N N . PRO A 1 183 ? -20.978 39.280 8.042 1.00 58.59 183 PRO A N 1
ATOM 1416 C CA . PRO A 1 183 ? -21.864 40.293 7.460 1.00 58.59 183 PRO A CA 1
ATOM 1417 C C . PRO A 1 183 ? -23.171 39.719 6.881 1.00 58.59 183 PRO A C 1
ATOM 1419 O O . PRO A 1 183 ? -24.046 40.490 6.494 1.00 58.59 183 PRO A O 1
ATOM 1422 N N . SER A 1 184 ? -23.314 38.388 6.812 1.00 57.72 184 SER A N 1
ATOM 1423 C CA . SER A 1 184 ? -24.528 37.703 6.343 1.00 57.72 184 SER A CA 1
ATOM 1424 C C . SER A 1 184 ? -25.498 37.302 7.462 1.00 57.72 184 SER A C 1
ATOM 1426 O O . SER A 1 184 ? -26.585 36.800 7.173 1.00 57.72 184 SER A O 1
ATOM 1428 N N . LEU A 1 185 ? -25.132 37.517 8.730 1.00 57.72 185 LEU A N 1
ATOM 1429 C CA . LEU A 1 185 ? -26.017 37.251 9.861 1.00 57.72 185 LEU A CA 1
ATOM 1430 C C . LEU A 1 185 ? -26.958 38.449 10.081 1.00 57.72 185 LEU A C 1
ATOM 1432 O O . LEU A 1 185 ? -26.514 39.597 9.988 1.00 57.72 185 LEU A O 1
ATOM 1436 N N . PRO A 1 186 ? -28.257 38.216 10.351 1.00 60.06 186 PRO A N 1
ATOM 1437 C CA . PRO A 1 186 ? -29.189 39.301 10.619 1.00 60.06 186 PRO A CA 1
ATOM 1438 C C . PRO A 1 186 ? -28.707 40.084 11.840 1.00 60.06 186 PRO A C 1
ATOM 1440 O O . PRO A 1 186 ? -28.404 39.506 12.883 1.00 60.06 186 PRO A O 1
ATOM 1443 N N . LYS A 1 187 ? -28.607 41.406 11.684 1.00 66.06 187 LYS A N 1
ATOM 1444 C CA . LYS A 1 187 ? -28.286 42.307 12.789 1.00 66.06 187 LYS A CA 1
ATOM 1445 C C . LYS A 1 187 ? -29.406 42.188 13.825 1.00 66.06 187 LYS A C 1
ATOM 1447 O O . LYS A 1 187 ? -30.569 42.363 13.467 1.00 66.06 187 LYS A O 1
ATOM 1452 N N . SER A 1 188 ? -29.034 41.829 15.053 1.00 59.41 188 SER A N 1
ATOM 1453 C CA . SER A 1 188 ? -29.905 41.828 16.235 1.00 59.41 188 SER A CA 1
ATOM 1454 C C . SER A 1 188 ? -30.434 43.218 16.543 1.00 59.41 188 SER A C 1
ATOM 1456 O O . SER A 1 188 ? -29.605 44.155 16.438 1.00 59.41 188 SER A O 1
#

pLDDT: mean 85.98, std 8.89, range [57.72, 95.88]

Secondary structure (DSSP, 8-state):
--HHHHHHHHHTTTBPSSS---BSSS------TTTTTT--EEEEEEEETTEEEEEEPP-PPP--EEEEE---TTTSTT----EEEEES---SPPPP--SPPHHHHHHHHHHHHHH-STT--HHHHHH-HHHHHHTTTS-HHHH-GGGGSHHHHHHHHHHHHHHH-TT-SSHHHHHHHHHHHGGGSPP-